Protein AF-A0A0M0BN33-F1 (afdb_monomer)

Secondary structure (DSSP, 8-state):
-PPP-HHHHHHH---SSTTSSEEEEEEES-HHHHHHHHHHTTPPTT-EEEEEEESS-B-GGG-B--B-TTSEEEEEEE--SS-GGGHHHHHHHHHHHHHHHHHHHH---EEEETTTEEEETTEEEEEEEEEEEEETTEEEEEEEEEEE--S--GGGS-TTTTTTB--HHHHHSS---HHHHHHHHHHHHHHHHHHHHTTTHHHHHHHHHHH-TTTTSEEEEE-SS-EEEEEEEEE-TT-PEEEE-TTS-EEEE-S-EEEEPPTTGGG------------

Mean predicted aligned error: 6.08 Å

Structure (mmCIF, N/CA/C/O backbone):
data_AF-A0A0M0BN33-F1
#
_entry.id   AF-A0A0M0BN33-F1
#
loop_
_atom_site.group_PDB
_atom_site.id
_atom_site.type_symbol
_atom_site.label_atom_id
_atom_site.label_alt_id
_atom_site.label_comp_id
_atom_site.label_asym_id
_atom_site.label_entity_id
_atom_site.label_seq_id
_atom_site.pdbx_PDB_ins_code
_atom_site.Cartn_x
_atom_site.Cartn_y
_atom_site.Cartn_z
_atom_site.occupancy
_atom_site.B_iso_or_equiv
_atom_site.auth_seq_id
_atom_site.auth_comp_id
_atom_site.auth_asym_id
_atom_site.auth_atom_id
_atom_site.pdbx_PDB_model_num
ATOM 1 N N . MET A 1 1 ? -2.445 9.984 21.388 1.00 69.12 1 MET A N 1
ATOM 2 C CA . MET A 1 1 ? -2.727 8.967 20.366 1.00 69.12 1 MET A CA 1
ATOM 3 C C . MET A 1 1 ? -4.148 8.468 20.483 1.00 69.12 1 MET A C 1
ATOM 5 O O . MET A 1 1 ? -4.474 7.775 21.438 1.00 69.12 1 MET A O 1
ATOM 9 N N . LYS A 1 2 ? -4.990 8.827 19.518 1.00 78.38 2 LYS A N 1
ATOM 10 C CA . LYS A 1 2 ? -6.348 8.295 19.409 1.00 78.38 2 LYS A CA 1
ATOM 11 C C . LYS A 1 2 ? -6.336 6.819 18.983 1.00 78.38 2 LYS A C 1
ATOM 13 O O . LYS A 1 2 ? -5.655 6.449 18.018 1.00 78.38 2 LYS A O 1
ATOM 18 N N . GLU A 1 3 ? -7.080 5.982 19.699 1.00 89.19 3 GLU A N 1
ATOM 19 C CA . GLU A 1 3 ? -7.270 4.564 19.365 1.00 89.19 3 GLU A CA 1
ATOM 20 C C . GLU A 1 3 ? -8.167 4.387 18.133 1.00 89.19 3 GLU A C 1
ATOM 22 O O . GLU A 1 3 ? -8.967 5.265 17.775 1.00 89.19 3 GLU A O 1
ATOM 27 N N . LEU A 1 4 ? -8.004 3.257 17.448 1.00 95.88 4 LEU A N 1
ATOM 28 C CA . LEU A 1 4 ? -8.921 2.835 16.399 1.00 95.88 4 LEU A CA 1
ATOM 29 C C . LEU A 1 4 ? -10.282 2.492 17.014 1.00 95.88 4 LEU A C 1
ATOM 31 O O . LEU A 1 4 ? -10.367 1.815 18.034 1.00 95.88 4 LEU A O 1
ATOM 35 N N . SER A 1 5 ? -11.360 2.947 16.382 1.00 97.06 5 SER A N 1
ATOM 36 C CA . SER A 1 5 ? -12.729 2.748 16.856 1.00 97.06 5 SER A CA 1
ATOM 37 C C . SER A 1 5 ? -13.627 2.320 15.709 1.00 97.06 5 SER A C 1
ATOM 39 O O . SER A 1 5 ? -13.785 3.042 14.723 1.00 97.06 5 SER A O 1
ATOM 41 N N . LEU A 1 6 ? -14.259 1.152 15.855 1.00 96.88 6 LEU A N 1
ATOM 42 C CA . LEU A 1 6 ? -15.215 0.650 14.868 1.00 96.88 6 LEU A CA 1
ATOM 43 C C . LEU A 1 6 ? -16.384 1.615 14.655 1.00 96.88 6 LEU A C 1
ATOM 45 O O . LEU A 1 6 ? -16.819 1.774 13.519 1.00 96.88 6 LEU A O 1
ATOM 49 N N . ASP A 1 7 ? -16.865 2.273 15.709 1.00 96.94 7 ASP A N 1
ATOM 50 C CA . ASP A 1 7 ? -17.986 3.211 15.607 1.00 96.94 7 ASP A CA 1
ATOM 51 C C . ASP A 1 7 ? -17.597 4.452 14.803 1.00 96.94 7 ASP A C 1
ATOM 53 O O . ASP A 1 7 ? -18.335 4.883 13.916 1.00 96.94 7 ASP A O 1
ATOM 57 N N . GLU A 1 8 ? -16.400 4.994 15.046 1.00 96.88 8 GLU A N 1
ATOM 58 C CA . GLU A 1 8 ? -15.901 6.132 14.276 1.00 96.88 8 GLU A CA 1
ATOM 59 C C . GLU A 1 8 ? -15.629 5.779 12.816 1.00 96.88 8 GLU A C 1
ATOM 61 O O . GLU A 1 8 ? -15.971 6.558 11.924 1.00 96.88 8 GLU A O 1
ATOM 66 N N . ILE A 1 9 ? -15.021 4.615 12.570 1.00 97.56 9 ILE A N 1
ATOM 67 C CA . ILE A 1 9 ? -14.743 4.129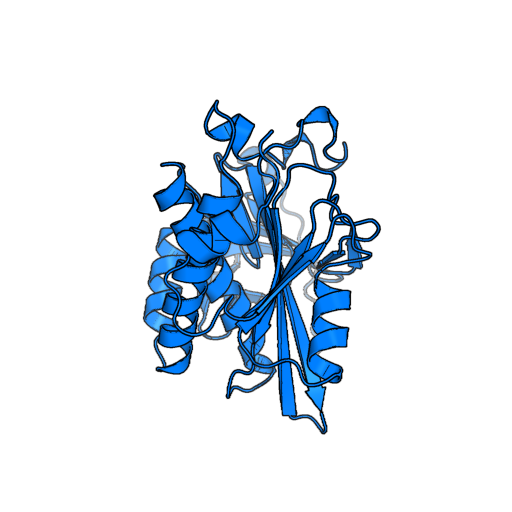 11.218 1.00 97.56 9 ILE A CA 1
ATOM 68 C C . ILE A 1 9 ? -16.065 3.950 10.467 1.00 97.56 9 ILE A C 1
ATOM 70 O O . ILE A 1 9 ? -16.238 4.526 9.398 1.00 97.56 9 ILE A O 1
ATOM 74 N N . ARG A 1 10 ? -17.044 3.247 11.050 1.00 96.00 10 ARG A N 1
ATOM 75 C CA . ARG A 1 10 ? -18.362 3.024 10.429 1.00 96.00 10 ARG A CA 1
ATOM 76 C C . ARG A 1 10 ? -19.122 4.322 10.168 1.00 96.00 10 ARG A C 1
ATOM 78 O O . ARG A 1 10 ? -19.771 4.447 9.136 1.00 96.00 10 ARG A O 1
ATOM 85 N N . ALA A 1 11 ? -19.029 5.307 11.061 1.00 96.81 11 ALA A N 1
ATOM 86 C CA . ALA A 1 11 ? -19.689 6.597 10.870 1.00 96.81 11 ALA A CA 1
ATOM 87 C C . ALA A 1 11 ? -19.106 7.404 9.692 1.00 96.81 11 ALA A C 1
ATOM 89 O O . ALA A 1 11 ? -19.818 8.204 9.070 1.00 96.81 11 ALA A O 1
ATOM 90 N N . ARG A 1 12 ? -17.820 7.212 9.371 1.00 96.62 12 ARG A N 1
ATOM 91 C CA . ARG A 1 12 ? -17.083 7.994 8.363 1.00 96.62 12 ARG A CA 1
ATOM 92 C C . ARG A 1 12 ? -16.919 7.284 7.026 1.00 96.62 12 ARG A C 1
ATOM 94 O O . ARG A 1 12 ? -16.880 7.976 6.019 1.00 96.62 12 ARG A O 1
ATOM 101 N N . LEU A 1 13 ? -16.843 5.957 7.018 1.00 97.44 13 LEU A N 1
ATOM 102 C CA . LEU A 1 13 ? -16.590 5.154 5.826 1.00 97.44 13 LEU A CA 1
ATOM 103 C C . LEU A 1 13 ? -17.717 5.320 4.792 1.00 97.44 13 LEU A C 1
ATOM 105 O O . LEU A 1 13 ? -18.900 5.337 5.146 1.00 97.44 13 LEU A O 1
ATOM 109 N N . ARG A 1 14 ? -17.348 5.494 3.518 1.00 96.94 14 ARG A N 1
ATOM 110 C CA . ARG A 1 14 ? -18.285 5.714 2.395 1.00 96.94 14 ARG A CA 1
ATOM 111 C C . ARG A 1 14 ? -18.139 4.706 1.256 1.00 96.94 14 ARG A C 1
ATOM 113 O O . ARG A 1 14 ? -18.638 4.952 0.163 1.00 96.94 14 ARG A O 1
ATOM 120 N N . THR A 1 15 ? -17.455 3.601 1.504 1.00 97.88 15 THR A N 1
ATOM 121 C CA . THR A 1 15 ? -17.325 2.501 0.550 1.00 97.88 15 THR A CA 1
ATOM 122 C C . THR A 1 15 ? -18.646 1.750 0.374 1.00 97.88 15 THR A C 1
ATOM 124 O O . THR A 1 15 ? -19.514 1.768 1.247 1.00 97.88 15 THR A O 1
ATOM 127 N N . ALA A 1 16 ? -18.794 1.094 -0.772 1.00 95.69 16 ALA A N 1
ATOM 128 C CA . ALA A 1 16 ? -19.914 0.229 -1.117 1.00 95.69 16 ALA A CA 1
ATOM 129 C C . ALA A 1 16 ? -19.666 -1.251 -0.770 1.00 95.69 16 ALA A C 1
ATOM 131 O O . ALA A 1 16 ? -20.620 -2.025 -0.703 1.00 95.69 16 ALA A O 1
ATOM 132 N N . ARG A 1 17 ? -18.399 -1.668 -0.613 1.00 95.62 17 ARG A N 1
ATOM 133 C CA . ARG A 1 17 ? -17.983 -3.056 -0.334 1.00 95.62 17 ARG A CA 1
ATOM 134 C C . ARG A 1 17 ? -16.833 -3.150 0.673 1.00 95.62 17 ARG A C 1
ATOM 136 O O . ARG A 1 17 ? -16.936 -3.887 1.654 1.00 95.62 17 ARG A O 1
ATOM 143 N N . LEU A 1 18 ? -15.737 -2.415 0.473 1.00 98.12 18 LEU A N 1
ATOM 144 C CA . LEU A 1 18 ? -14.539 -2.552 1.311 1.00 98.12 18 LEU A CA 1
ATOM 145 C C . LEU A 1 18 ? -14.778 -2.002 2.722 1.00 98.12 18 LEU A C 1
ATOM 147 O O . LEU A 1 18 ? -14.998 -0.811 2.895 1.00 98.12 18 LEU A O 1
ATOM 151 N N . GLY A 1 19 ? -14.677 -2.836 3.753 1.00 96.94 19 GLY A N 1
ATOM 152 C CA . GLY A 1 19 ? -14.853 -2.425 5.148 1.00 96.94 19 GLY A CA 1
ATOM 153 C C . GLY A 1 19 ? -16.294 -2.475 5.660 1.00 96.94 19 GLY A C 1
ATOM 154 O O . GLY A 1 19 ? -16.563 -1.952 6.738 1.00 96.94 19 GLY A O 1
ATOM 155 N N . HIS A 1 20 ? -17.216 -3.143 4.955 1.00 94.56 20 HIS A N 1
ATOM 156 C CA . HIS A 1 20 ? -18.532 -3.478 5.523 1.00 94.56 20 HIS A CA 1
ATOM 157 C C . HIS A 1 20 ? -18.410 -4.415 6.733 1.00 94.56 20 HIS A C 1
ATOM 159 O O . HIS A 1 20 ? -19.099 -4.246 7.742 1.00 94.56 20 HIS A O 1
ATOM 165 N N . VAL A 1 21 ? -17.479 -5.368 6.656 1.00 97.88 21 VAL A N 1
ATOM 166 C CA . VAL A 1 21 ? -17.060 -6.202 7.783 1.00 97.88 21 VAL A CA 1
ATOM 167 C C . VAL A 1 21 ? -15.639 -5.808 8.167 1.00 97.88 21 VAL A C 1
ATOM 169 O O . VAL A 1 21 ? -14.720 -5.908 7.355 1.00 97.88 21 VAL A O 1
ATOM 172 N N . ILE A 1 22 ? -15.465 -5.351 9.410 1.00 98.56 22 ILE A N 1
ATOM 173 C CA . ILE A 1 22 ? -14.164 -4.971 9.968 1.00 98.56 22 ILE A CA 1
ATOM 174 C C . ILE A 1 22 ? -13.922 -5.757 11.250 1.00 98.56 22 ILE A C 1
ATOM 176 O O . ILE A 1 22 ? -14.675 -5.635 12.218 1.00 98.56 22 ILE A O 1
ATOM 180 N N . HIS A 1 23 ? -12.832 -6.515 11.264 1.00 98.50 23 HIS A N 1
ATOM 181 C CA . HIS A 1 23 ? -12.284 -7.144 12.456 1.00 98.50 23 HIS A CA 1
ATOM 182 C C . HIS A 1 23 ? -11.204 -6.230 13.031 1.00 98.50 23 HIS A C 1
ATOM 184 O O . HIS A 1 23 ? -10.077 -6.216 12.538 1.00 98.50 23 HIS A O 1
ATOM 190 N N . LEU A 1 24 ? -11.557 -5.452 14.055 1.00 98.44 24 LEU A N 1
ATOM 191 C CA . LEU A 1 24 ? -10.596 -4.659 14.817 1.00 98.44 24 LEU A CA 1
ATOM 192 C C . LEU A 1 24 ? -10.032 -5.500 15.965 1.00 98.44 24 LEU A C 1
ATOM 194 O O . LEU A 1 24 ? -10.787 -6.041 16.771 1.00 98.44 24 LEU A O 1
ATOM 198 N N . MET A 1 25 ? -8.708 -5.600 16.034 1.00 98.19 25 MET A N 1
ATOM 199 C CA . MET A 1 25 ? -7.989 -6.389 17.030 1.00 98.19 25 MET A CA 1
ATOM 200 C C . MET A 1 25 ? -7.035 -5.504 17.829 1.00 98.19 25 MET A C 1
ATOM 202 O O . MET A 1 25 ? -6.336 -4.661 17.269 1.00 98.19 25 MET A O 1
ATOM 206 N N . GLU A 1 26 ? -6.930 -5.741 19.133 1.00 97.56 26 GLU A N 1
ATOM 207 C CA . GLU A 1 26 ? -5.876 -5.110 19.935 1.00 97.56 26 GLU A CA 1
ATOM 208 C C . GLU A 1 26 ? -4.488 -5.616 19.502 1.00 97.56 26 GLU A C 1
ATOM 210 O O . GLU A 1 26 ? -3.516 -4.869 19.421 1.00 97.56 26 GLU A O 1
ATOM 215 N N . GLU A 1 27 ? -4.387 -6.899 19.161 1.00 97.69 27 GLU A N 1
ATOM 216 C CA . GLU A 1 27 ? -3.146 -7.499 18.701 1.00 97.69 27 GLU A CA 1
ATOM 217 C C . GLU A 1 27 ? -3.408 -8.673 17.758 1.00 97.69 27 GLU A C 1
ATOM 219 O O . GLU A 1 27 ? -4.278 -9.509 18.004 1.00 97.69 27 GLU A O 1
ATOM 224 N N . ALA A 1 28 ? -2.611 -8.758 16.693 1.00 97.56 28 ALA A N 1
ATOM 225 C CA . ALA A 1 28 ? -2.604 -9.880 15.762 1.00 97.56 28 ALA A CA 1
ATOM 226 C C . ALA A 1 28 ? -1.203 -10.505 15.656 1.00 97.56 28 ALA A C 1
ATOM 228 O O . ALA A 1 28 ? -0.182 -9.856 15.898 1.00 97.56 28 ALA A O 1
ATOM 229 N N . SER A 1 29 ? -1.119 -11.771 15.236 1.00 95.25 29 SER A N 1
ATOM 230 C CA . SER A 1 29 ? 0.154 -12.326 14.755 1.00 95.25 29 SER A CA 1
ATOM 231 C C . SER A 1 29 ? 0.595 -11.565 13.500 1.00 95.25 29 SER A C 1
ATOM 233 O O . SER A 1 29 ? 1.646 -10.929 13.500 1.00 95.25 29 SER A O 1
ATOM 235 N N . SER A 1 30 ? -0.260 -11.551 12.480 1.00 97.94 30 SER A N 1
ATOM 236 C CA . SER A 1 30 ? -0.230 -10.647 11.335 1.00 97.94 30 SER A CA 1
ATOM 237 C C . SER A 1 30 ? -1.653 -10.454 10.813 1.00 97.94 30 SER A C 1
ATOM 239 O O . SER A 1 30 ? -2.414 -11.419 10.755 1.00 97.94 30 SER A O 1
ATOM 241 N N . THR A 1 31 ? -2.015 -9.240 10.398 1.00 98.62 31 THR A N 1
ATOM 242 C CA . THR A 1 31 ? -3.325 -8.966 9.789 1.00 98.62 31 THR A CA 1
ATOM 243 C C . THR A 1 31 ? -3.528 -9.772 8.505 1.00 98.62 31 THR A C 1
ATOM 245 O O . THR A 1 31 ? -4.639 -10.240 8.266 1.00 98.62 31 THR A O 1
ATOM 248 N N . ASN A 1 32 ? -2.462 -10.042 7.737 1.00 98.50 32 ASN A N 1
ATOM 249 C CA . ASN A 1 32 ? -2.538 -10.891 6.545 1.00 98.50 32 ASN A CA 1
ATOM 250 C C . ASN A 1 32 ? -2.875 -12.345 6.889 1.00 98.50 32 ASN A C 1
ATOM 252 O O . ASN A 1 32 ? -3.715 -12.945 6.228 1.00 98.50 32 ASN A O 1
ATOM 256 N N . GLU A 1 33 ? -2.255 -12.919 7.924 1.00 98.00 33 GLU A N 1
ATOM 257 C CA . GLU A 1 33 ? -2.551 -14.298 8.345 1.00 98.00 33 GLU A CA 1
ATOM 258 C C . GLU A 1 33 ? -3.986 -14.437 8.856 1.00 98.00 33 GLU A C 1
ATOM 260 O O . GLU A 1 33 ? -4.685 -15.386 8.502 1.00 98.00 33 GLU A O 1
ATOM 265 N N . VAL A 1 34 ? -4.455 -13.458 9.634 1.00 98.56 34 VAL A N 1
ATOM 266 C CA . VAL A 1 34 ? -5.845 -13.427 10.103 1.00 98.56 34 VAL A CA 1
ATOM 267 C C . VAL A 1 34 ? -6.806 -13.302 8.917 1.00 98.56 34 VAL A C 1
ATOM 269 O O . VAL A 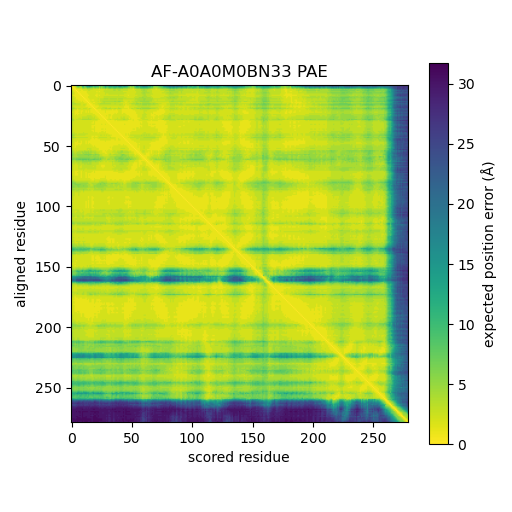1 34 ? -7.754 -14.078 8.823 1.00 98.56 34 VAL A O 1
ATOM 272 N N . ALA A 1 35 ? -6.538 -12.394 7.974 1.00 98.69 35 ALA A N 1
ATOM 273 C CA . ALA A 1 35 ? -7.352 -12.225 6.772 1.00 98.69 35 ALA A CA 1
ATOM 274 C C . ALA A 1 35 ? -7.369 -13.493 5.901 1.00 98.69 35 ALA A C 1
ATOM 276 O O . ALA A 1 35 ? -8.434 -13.912 5.456 1.00 98.69 35 ALA A O 1
ATOM 277 N N . LYS A 1 36 ? -6.226 -14.171 5.720 1.00 98.44 36 LYS A N 1
ATOM 278 C CA . LYS A 1 36 ? -6.168 -15.472 5.033 1.00 98.44 36 LYS A CA 1
ATOM 279 C C . LYS A 1 36 ? -7.036 -16.509 5.744 1.00 98.44 36 LYS A C 1
ATOM 281 O O . LYS A 1 36 ? -7.786 -17.216 5.075 1.00 98.44 36 LYS A O 1
ATOM 286 N N . GLY A 1 37 ? -6.966 -16.601 7.072 1.00 98.38 37 GLY A N 1
ATOM 287 C CA . GLY A 1 37 ? -7.805 -17.512 7.856 1.00 98.38 37 GLY A CA 1
ATOM 288 C C . GLY A 1 37 ? -9.301 -17.242 7.672 1.00 98.38 37 GLY A C 1
ATOM 289 O O . GLY A 1 37 ? -10.063 -18.164 7.386 1.00 98.38 37 GLY A O 1
ATOM 290 N N . LEU A 1 38 ? -9.710 -15.973 7.752 1.00 98.56 38 LEU A N 1
ATOM 291 C CA . LEU A 1 38 ? -11.095 -15.548 7.530 1.00 98.56 38 LEU A CA 1
ATOM 292 C C . LEU A 1 38 ? -11.568 -15.847 6.101 1.00 98.56 38 LEU A C 1
ATOM 294 O O . LEU A 1 38 ? -12.662 -16.375 5.920 1.00 98.56 38 LEU A O 1
ATOM 298 N N . ALA A 1 39 ? -10.737 -15.587 5.088 1.00 98.31 39 ALA A N 1
ATOM 299 C CA . ALA A 1 39 ? -11.059 -15.882 3.693 1.00 98.31 39 ALA A CA 1
ATOM 300 C C . ALA A 1 39 ? -11.283 -17.386 3.447 1.00 98.31 39 ALA A C 1
ATOM 302 O O . ALA A 1 39 ? -12.222 -17.752 2.738 1.00 98.31 39 ALA A O 1
ATOM 303 N N . HIS A 1 40 ? -10.468 -18.257 4.060 1.00 97.81 40 HIS A N 1
ATOM 304 C CA . HIS A 1 40 ? -10.670 -19.714 4.020 1.00 97.81 40 HIS A CA 1
ATOM 305 C C . HIS A 1 40 ? -11.935 -20.151 4.766 1.00 97.81 40 HIS A C 1
ATOM 307 O O . HIS A 1 40 ? -12.579 -21.114 4.358 1.00 97.81 40 HIS A O 1
ATOM 313 N N . ALA A 1 41 ? -12.306 -19.437 5.832 1.00 97.94 41 ALA A N 1
ATOM 314 C CA . ALA A 1 41 ? -13.544 -19.658 6.576 1.00 97.94 41 ALA A CA 1
ATOM 315 C C . ALA A 1 41 ? -14.795 -19.081 5.881 1.00 97.94 41 ALA A C 1
ATOM 317 O O . ALA A 1 41 ? -15.892 -19.187 6.425 1.00 97.94 41 ALA A O 1
ATOM 318 N N . GLY A 1 42 ? -14.650 -18.497 4.686 1.00 97.56 42 GLY A N 1
ATOM 319 C CA . GLY A 1 42 ? -15.766 -18.007 3.877 1.00 97.56 42 GLY A CA 1
ATOM 320 C C . GLY A 1 42 ? -16.072 -16.519 4.025 1.00 97.56 42 GLY A C 1
ATOM 321 O O . GLY A 1 42 ? -17.140 -16.094 3.599 1.00 97.56 42 GLY A O 1
ATOM 322 N N . ALA A 1 43 ? -15.164 -15.716 4.590 1.00 98.00 43 ALA A N 1
ATOM 323 C CA . ALA A 1 43 ? -15.331 -14.265 4.594 1.00 98.00 43 ALA A CA 1
ATOM 324 C C . ALA A 1 43 ? -15.456 -13.714 3.162 1.00 98.00 43 ALA A C 1
ATOM 326 O O . ALA A 1 43 ? -14.743 -14.132 2.234 1.00 98.00 43 ALA A O 1
ATOM 327 N N . GLU A 1 44 ? -16.383 -12.773 3.005 1.00 97.06 44 GLU A N 1
ATOM 328 C CA . GLU A 1 44 ? -16.693 -12.126 1.735 1.00 97.06 44 GLU A CA 1
ATOM 329 C C . GLU A 1 44 ? -15.581 -11.161 1.298 1.00 97.06 44 GLU A C 1
ATOM 331 O O . GLU A 1 44 ? -14.721 -10.749 2.087 1.00 97.06 44 GLU A O 1
ATOM 336 N N . GLU A 1 45 ? -15.591 -10.813 0.010 1.00 98.00 45 GLU A N 1
ATOM 337 C CA . GLU A 1 45 ? -14.757 -9.731 -0.510 1.00 98.00 45 GLU A CA 1
ATOM 338 C C . GLU A 1 45 ? -15.016 -8.431 0.260 1.00 98.00 45 GLU A C 1
ATOM 340 O O . GLU A 1 45 ? -16.139 -8.117 0.646 1.00 98.00 45 GLU A O 1
ATOM 345 N N . GLY A 1 46 ? -13.952 -7.666 0.486 1.00 98.44 46 GLY A N 1
ATOM 346 C CA . GLY A 1 46 ? -14.020 -6.403 1.199 1.00 98.44 46 GLY A CA 1
ATOM 347 C C . GLY A 1 46 ? -13.994 -6.540 2.714 1.00 98.44 46 GLY A C 1
ATOM 348 O O . GLY A 1 46 ? -13.945 -5.519 3.395 1.00 98.44 46 GLY A O 1
ATOM 349 N N . CYS A 1 47 ? -13.946 -7.755 3.265 1.00 98.75 47 CYS A N 1
ATOM 350 C CA . CYS A 1 47 ? -13.655 -7.947 4.681 1.00 98.75 47 CYS A CA 1
ATOM 351 C C . CYS A 1 47 ? -12.258 -7.392 5.023 1.00 98.75 47 CYS A C 1
ATOM 353 O O . CYS A 1 47 ? -11.258 -7.722 4.373 1.00 98.75 47 CYS A O 1
ATOM 355 N N . VAL A 1 48 ? -12.196 -6.554 6.062 1.00 98.88 48 VAL A N 1
ATOM 356 C CA . VAL A 1 48 ? -10.976 -5.880 6.522 1.00 98.88 48 VAL A CA 1
ATOM 357 C C . VAL A 1 48 ? -10.583 -6.393 7.901 1.00 98.88 48 VAL A C 1
ATOM 359 O O . VAL A 1 48 ? -11.403 -6.463 8.814 1.00 98.88 48 VAL A O 1
ATOM 362 N N . VAL A 1 49 ? -9.304 -6.701 8.077 1.00 98.88 49 VAL A N 1
ATOM 363 C CA . VAL A 1 49 ? -8.698 -6.929 9.392 1.00 98.88 49 VAL A CA 1
ATOM 364 C C . VAL A 1 49 ? -7.825 -5.734 9.719 1.00 98.88 49 VAL A C 1
ATOM 366 O O . VAL A 1 49 ? -6.988 -5.364 8.905 1.00 98.88 49 VAL A O 1
ATOM 369 N N . VAL A 1 50 ? -7.987 -5.153 10.903 1.00 98.75 50 VAL A N 1
ATOM 370 C CA . VAL A 1 50 ? -7.163 -4.046 11.402 1.00 98.75 50 VAL A CA 1
ATOM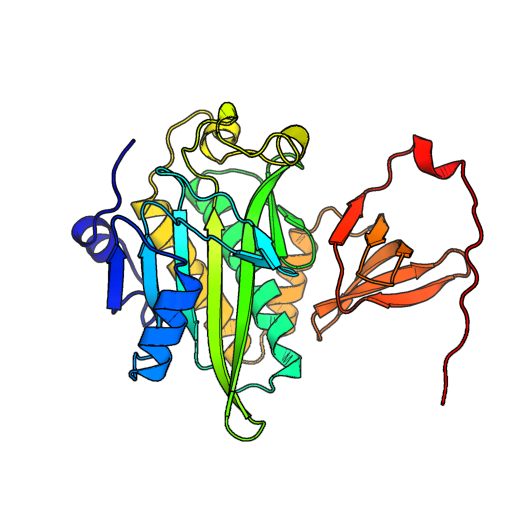 371 C C . VAL A 1 50 ? -6.646 -4.418 12.784 1.00 98.75 50 VAL A C 1
ATOM 373 O O . VAL A 1 50 ? -7.394 -4.970 13.589 1.00 98.75 50 VAL A O 1
ATOM 376 N N . ALA A 1 51 ? -5.385 -4.114 13.081 1.00 98.31 51 ALA A N 1
ATOM 377 C CA . ALA A 1 51 ? -4.817 -4.345 14.405 1.00 98.31 51 ALA A CA 1
ATOM 378 C C . ALA A 1 51 ? -4.122 -3.097 14.957 1.00 98.31 51 ALA A C 1
ATOM 380 O O . ALA A 1 51 ? -3.493 -2.357 14.202 1.00 98.31 51 ALA A O 1
ATOM 381 N N . GLU A 1 52 ? -4.174 -2.897 16.276 1.00 97.75 52 GLU A N 1
ATOM 382 C CA . GLU A 1 52 ? -3.369 -1.866 16.948 1.00 97.75 52 GLU A CA 1
ATOM 383 C C . GLU A 1 52 ? -1.869 -2.211 16.901 1.00 97.75 52 GLU A C 1
ATOM 385 O O . GLU A 1 52 ? -1.036 -1.330 16.706 1.00 97.75 52 GLU A O 1
ATOM 390 N N . ARG A 1 53 ? -1.509 -3.499 16.994 1.00 97.12 53 ARG A N 1
ATOM 391 C CA . ARG A 1 53 ? -0.126 -4.006 16.867 1.00 97.12 53 ARG A CA 1
ATOM 392 C C . ARG A 1 53 ? -0.064 -5.388 16.210 1.00 97.12 53 ARG A C 1
ATOM 394 O O . ARG A 1 53 ? -1.023 -6.159 16.273 1.00 97.12 53 ARG A O 1
ATOM 401 N N . GLN A 1 54 ? 1.088 -5.726 15.619 1.00 97.81 54 GLN A N 1
ATOM 402 C CA . GLN A 1 54 ? 1.383 -7.079 15.120 1.00 97.81 54 GLN A CA 1
ATOM 403 C C . GLN A 1 54 ? 2.645 -7.662 15.767 1.00 97.81 54 GLN A C 1
ATOM 405 O O . GLN A 1 54 ? 3.704 -7.032 15.760 1.00 97.81 54 GLN A O 1
ATOM 410 N N . ARG A 1 55 ? 2.578 -8.913 16.238 1.00 96.06 55 ARG A N 1
ATOM 411 C CA . ARG A 1 55 ? 3.747 -9.623 16.801 1.00 96.06 55 ARG A CA 1
ATOM 412 C C . ARG A 1 55 ? 4.727 -10.091 15.717 1.00 96.06 55 ARG A C 1
ATOM 414 O O . ARG A 1 55 ? 5.946 -10.074 15.909 1.00 96.06 55 ARG A O 1
ATOM 421 N N . GLN A 1 56 ? 4.189 -10.507 14.572 1.00 95.06 56 GLN A N 1
ATOM 422 C CA . GLN A 1 56 ? 4.894 -11.137 13.454 1.00 95.06 56 GLN A CA 1
ATOM 423 C C . GLN A 1 56 ? 4.530 -10.467 12.119 1.00 95.06 56 GLN A C 1
ATOM 425 O O . GLN A 1 56 ? 4.284 -11.151 11.127 1.00 95.06 56 GLN A O 1
ATOM 430 N N . GLY A 1 57 ? 4.486 -9.129 12.091 1.00 92.81 57 GLY A N 1
ATOM 431 C CA . GLY A 1 57 ? 4.275 -8.377 10.852 1.00 92.81 57 GLY A CA 1
ATOM 432 C C . GLY A 1 57 ? 5.272 -8.799 9.766 1.00 92.81 57 GLY A C 1
ATOM 433 O O . GLY A 1 57 ? 6.463 -8.990 10.040 1.00 92.81 57 GLY A O 1
ATOM 434 N N . ARG A 1 58 ? 4.781 -8.961 8.535 1.00 92.75 58 ARG A N 1
ATOM 435 C CA . ARG A 1 58 ? 5.552 -9.460 7.388 1.00 92.75 58 ARG A CA 1
ATOM 436 C C . ARG A 1 58 ? 5.633 -8.409 6.290 1.00 92.75 58 ARG A C 1
ATOM 438 O O . ARG A 1 58 ? 4.686 -7.670 6.052 1.00 92.75 58 ARG A O 1
ATOM 445 N N . GLY A 1 59 ? 6.771 -8.377 5.614 1.00 91.19 59 GLY A N 1
ATOM 446 C CA . GLY A 1 59 ? 6.984 -7.699 4.346 1.00 91.19 59 GLY A CA 1
ATOM 447 C C . GLY A 1 59 ? 7.354 -8.701 3.251 1.00 91.19 59 GLY A C 1
ATOM 448 O O . GLY A 1 59 ? 7.384 -9.915 3.462 1.00 91.19 59 GLY A O 1
ATOM 449 N N . ARG A 1 60 ? 7.667 -8.181 2.059 1.00 89.50 60 ARG A N 1
ATOM 450 C CA . ARG A 1 60 ? 8.122 -8.995 0.920 1.00 89.50 60 ARG A CA 1
ATOM 451 C C . ARG A 1 60 ? 9.379 -9.797 1.258 1.00 89.50 60 ARG A C 1
ATOM 453 O O . ARG A 1 60 ? 10.203 -9.353 2.062 1.00 89.50 60 ARG A O 1
ATOM 460 N N . LEU A 1 61 ? 9.543 -10.931 0.573 1.00 84.12 61 LEU A N 1
ATOM 461 C CA . LEU A 1 61 ? 10.721 -11.806 0.666 1.00 84.12 61 LEU A CA 1
ATOM 462 C C . LEU A 1 61 ? 11.018 -12.270 2.105 1.00 84.12 61 LEU A C 1
ATOM 464 O O . LEU A 1 61 ? 12.170 -12.410 2.499 1.00 84.12 61 LEU A O 1
ATOM 468 N N . GLY A 1 62 ? 9.973 -12.451 2.919 1.00 83.62 62 GLY A N 1
ATOM 469 C CA . GLY A 1 62 ? 10.100 -12.921 4.301 1.00 83.62 62 GLY A CA 1
ATOM 470 C C . GLY A 1 62 ? 10.666 -11.892 5.286 1.00 83.62 62 GLY A C 1
ATOM 471 O O . GLY A 1 62 ? 10.894 -12.234 6.445 1.00 83.62 62 GLY A O 1
ATOM 472 N N . ARG A 1 63 ? 10.877 -10.635 4.868 1.00 88.19 63 ARG A N 1
ATOM 473 C CA . ARG A 1 63 ? 11.342 -9.573 5.771 1.00 88.19 63 ARG A CA 1
ATOM 474 C C . ARG A 1 63 ? 10.312 -9.299 6.862 1.00 88.19 63 ARG A C 1
ATOM 476 O O . ARG A 1 63 ? 9.107 -9.384 6.634 1.00 88.19 63 ARG A O 1
ATOM 483 N N . ARG A 1 64 ? 10.781 -8.922 8.050 1.00 90.19 64 ARG A N 1
ATOM 484 C CA . ARG A 1 64 ? 9.905 -8.511 9.152 1.00 90.19 64 ARG A CA 1
ATOM 485 C C . ARG A 1 64 ? 9.413 -7.079 8.932 1.00 90.19 64 ARG A C 1
ATOM 487 O O . ARG A 1 64 ? 10.194 -6.208 8.565 1.00 90.19 64 ARG A O 1
ATOM 494 N N . TRP A 1 65 ? 8.134 -6.836 9.204 1.00 92.25 65 TRP A N 1
ATOM 495 C CA . TRP A 1 65 ? 7.544 -5.499 9.271 1.00 92.25 65 TRP A CA 1
ATOM 496 C C . TRP A 1 65 ? 7.273 -5.131 10.735 1.00 92.25 65 TRP A C 1
ATOM 498 O O . TRP A 1 65 ? 6.434 -5.745 11.399 1.00 92.25 65 TRP A O 1
ATOM 508 N N . HIS A 1 66 ? 8.014 -4.158 11.269 1.00 93.38 66 HIS A N 1
ATOM 509 C CA . HIS A 1 66 ? 7.847 -3.714 12.653 1.00 93.38 66 HIS A CA 1
ATOM 510 C C . HIS A 1 66 ? 6.512 -2.973 12.816 1.00 93.38 66 HIS A C 1
ATOM 512 O O . HIS A 1 66 ? 6.261 -2.002 12.111 1.00 93.38 66 HIS A O 1
ATOM 518 N N . SER A 1 67 ? 5.645 -3.471 13.705 1.00 95.12 67 SER A N 1
ATOM 519 C CA . SER A 1 67 ? 4.240 -3.041 13.808 1.00 95.12 67 SER A CA 1
ATOM 520 C C . SER A 1 67 ? 3.797 -2.758 15.255 1.00 95.12 67 SER A C 1
ATOM 522 O O . SER A 1 67 ? 2.948 -3.486 15.782 1.00 95.12 67 SER A O 1
ATOM 524 N N . PRO A 1 68 ? 4.388 -1.767 15.941 1.00 95.38 68 PRO A N 1
ATOM 525 C CA . PRO A 1 68 ? 4.002 -1.398 17.300 1.00 95.38 68 PRO A CA 1
ATOM 526 C C . PRO A 1 68 ? 2.640 -0.691 17.315 1.00 95.38 68 PRO A C 1
ATOM 528 O O . PRO A 1 68 ? 2.048 -0.416 16.267 1.00 95.38 68 PRO A O 1
ATOM 531 N N . ALA A 1 69 ? 2.150 -0.376 18.516 1.00 95.31 69 ALA A N 1
ATOM 532 C CA . ALA A 1 69 ? 0.974 0.472 18.665 1.00 95.31 69 ALA A CA 1
ATOM 533 C C . ALA A 1 69 ? 1.193 1.830 17.980 1.00 95.31 69 ALA A C 1
ATOM 535 O O . ALA A 1 69 ? 2.288 2.387 18.000 1.00 95.31 69 ALA A O 1
ATOM 536 N N . GLY A 1 70 ? 0.143 2.360 17.357 1.00 95.56 70 GLY A N 1
ATOM 537 C CA . GLY A 1 70 ? 0.167 3.688 16.747 1.00 95.56 70 GLY A CA 1
ATOM 538 C C . GLY A 1 70 ? 0.494 3.776 15.273 1.00 95.56 70 GLY A C 1
ATOM 539 O O . GLY A 1 70 ? 0.338 4.850 14.691 1.00 95.56 70 GLY A O 1
ATOM 540 N N . GLY A 1 71 ? 0.854 2.673 14.625 1.00 96.88 71 GLY A N 1
ATOM 541 C CA . GLY A 1 71 ? 0.703 2.594 13.176 1.00 96.88 71 GLY A CA 1
ATOM 542 C C . GLY A 1 71 ? -0.736 2.309 12.759 1.00 96.88 71 GLY A C 1
ATOM 543 O O . GLY A 1 71 ? -1.650 2.240 13.586 1.00 96.88 71 GLY A O 1
ATOM 544 N N . LEU A 1 72 ? -0.925 2.157 11.453 1.00 98.38 72 LEU A N 1
ATOM 545 C CA . LEU A 1 72 ? -2.151 1.636 10.865 1.00 98.38 72 LEU A CA 1
ATOM 546 C C . LEU A 1 72 ? -1.800 0.350 10.113 1.00 98.38 72 LEU A C 1
ATOM 548 O O . LEU A 1 72 ? -1.151 0.388 9.066 1.00 98.38 72 LEU A O 1
ATOM 552 N N . TRP A 1 73 ? -2.201 -0.782 10.689 1.00 98.50 73 TRP A N 1
ATOM 553 C CA . TRP A 1 73 ? -1.905 -2.123 10.191 1.00 98.50 73 TRP A CA 1
ATOM 554 C C . TRP A 1 73 ? -3.209 -2.774 9.774 1.00 98.50 73 TRP A C 1
ATOM 556 O O . TRP A 1 73 ? -4.046 -3.061 10.632 1.00 98.50 73 TRP A O 1
ATOM 566 N N . PHE A 1 74 ? -3.403 -2.985 8.477 1.00 98.88 74 PHE A N 1
ATOM 567 C CA . PHE A 1 74 ? -4.635 -3.588 8.001 1.00 98.88 74 PHE A CA 1
ATOM 568 C C . PHE A 1 74 ? -4.435 -4.457 6.772 1.00 98.88 74 PHE A C 1
ATOM 570 O O . PHE A 1 74 ? -3.464 -4.312 6.033 1.00 98.88 74 PHE A O 1
ATOM 577 N N . SER A 1 75 ? -5.378 -5.366 6.568 1.00 98.94 75 SER A N 1
ATOM 578 C CA . SER A 1 75 ? -5.417 -6.254 5.417 1.00 98.94 75 SER A CA 1
ATOM 579 C C . SER A 1 75 ? -6.828 -6.325 4.860 1.00 98.94 75 SER A C 1
ATOM 581 O O . SER A 1 75 ? -7.790 -6.363 5.626 1.00 98.94 75 SER A O 1
ATOM 583 N N . VAL A 1 76 ? -6.942 -6.361 3.537 1.00 98.88 76 VAL A N 1
ATOM 584 C CA . VAL A 1 76 ? -8.213 -6.436 2.810 1.00 98.88 76 VAL A CA 1
ATOM 585 C C . VAL A 1 76 ? -8.256 -7.737 2.017 1.00 98.88 76 VAL A C 1
ATOM 587 O O . VAL A 1 76 ? -7.284 -8.083 1.341 1.00 98.88 76 VAL A O 1
ATOM 590 N N . ILE A 1 77 ? -9.371 -8.460 2.106 1.00 98.81 77 ILE A N 1
ATOM 591 C CA . ILE A 1 77 ? -9.635 -9.650 1.291 1.00 98.81 77 ILE A CA 1
ATOM 592 C C . ILE A 1 77 ? -10.274 -9.201 -0.027 1.00 98.81 77 ILE A C 1
ATOM 594 O O . ILE A 1 77 ? -11.309 -8.539 -0.012 1.00 98.81 77 ILE A O 1
ATOM 598 N N . LEU A 1 78 ? -9.676 -9.578 -1.157 1.00 98.50 78 LEU A N 1
ATOM 599 C CA . LEU A 1 78 ? -10.161 -9.291 -2.511 1.00 98.50 78 LEU A CA 1
ATOM 600 C C . LEU A 1 78 ? -10.387 -10.598 -3.279 1.00 98.50 78 LEU A C 1
ATOM 602 O O . LEU A 1 78 ? -9.652 -11.569 -3.077 1.00 98.50 78 LEU A O 1
ATOM 606 N N . ARG A 1 79 ? -11.367 -10.633 -4.184 1.00 97.44 79 ARG A N 1
ATOM 607 C CA . ARG A 1 79 ? -11.686 -11.784 -5.043 1.00 97.44 79 ARG A CA 1
ATOM 608 C C . ARG A 1 79 ? -11.784 -11.347 -6.514 1.00 97.44 79 ARG A C 1
ATOM 610 O O . ARG A 1 79 ? -12.839 -11.485 -7.125 1.00 97.44 79 ARG A O 1
ATOM 617 N N . PRO A 1 80 ? -10.690 -10.819 -7.095 1.00 95.44 80 PRO A N 1
ATOM 618 C CA . PRO A 1 80 ? -10.703 -10.341 -8.471 1.00 95.44 80 PRO A CA 1
ATOM 619 C C . PRO A 1 80 ? -10.861 -11.485 -9.470 1.00 95.44 80 PRO A C 1
ATOM 621 O O . PRO A 1 80 ? -10.225 -12.531 -9.338 1.00 95.44 80 PRO A O 1
ATOM 624 N N . GLU A 1 81 ? -11.623 -11.224 -10.525 1.00 92.38 81 GLU A N 1
ATOM 625 C CA . GLU A 1 81 ? -11.674 -12.059 -11.723 1.00 92.38 81 GLU A CA 1
ATOM 626 C C . GLU A 1 81 ? -10.464 -11.737 -12.616 1.00 92.38 81 GLU A C 1
ATOM 628 O O . GLU A 1 81 ? -10.549 -10.939 -13.545 1.00 92.38 81 GLU A O 1
ATOM 633 N N . MET A 1 82 ? -9.298 -12.299 -12.283 1.00 91.69 82 MET A N 1
ATOM 634 C CA . MET A 1 82 ? -8.056 -12.104 -13.043 1.00 91.69 82 MET A CA 1
ATOM 635 C C . MET A 1 82 ? -7.107 -13.301 -12.919 1.00 91.69 82 MET A C 1
ATOM 637 O O . MET A 1 82 ? -7.218 -14.099 -11.985 1.00 91.69 82 MET A O 1
ATOM 641 N N . ASP A 1 83 ? -6.137 -13.413 -13.829 1.00 91.31 83 ASP A N 1
ATOM 642 C CA . ASP A 1 83 ? -5.092 -14.432 -13.738 1.00 91.31 83 ASP A CA 1
ATOM 643 C C . ASP A 1 83 ? -4.111 -14.105 -12.597 1.00 91.31 83 ASP A C 1
ATOM 645 O O . ASP A 1 83 ? -3.785 -12.947 -12.322 1.00 91.31 83 ASP A O 1
ATOM 649 N N . ALA A 1 84 ? -3.585 -15.134 -11.930 1.00 89.31 84 ALA A N 1
ATOM 650 C CA . ALA A 1 84 ? -2.607 -14.970 -10.857 1.00 89.31 84 ALA A CA 1
ATOM 651 C C . ALA A 1 84 ? -1.350 -14.191 -11.295 1.00 89.31 84 ALA A C 1
ATOM 653 O O . ALA A 1 84 ? -0.759 -13.476 -10.482 1.00 89.31 84 ALA A O 1
ATOM 654 N N . ARG A 1 85 ? -0.957 -14.286 -12.572 1.00 88.25 85 ARG A N 1
ATOM 655 C CA . ARG A 1 85 ? 0.155 -13.526 -13.166 1.00 88.25 85 ARG A CA 1
ATOM 656 C C . ARG A 1 85 ? -0.092 -12.017 -13.175 1.00 88.25 85 ARG A C 1
ATOM 658 O O . ARG A 1 85 ? 0.862 -11.251 -13.222 1.00 88.25 85 ARG A O 1
ATOM 665 N N . GLU A 1 86 ? -1.351 -11.593 -13.104 1.00 90.81 86 GLU A N 1
ATOM 666 C CA . GLU A 1 86 ? -1.764 -10.190 -13.106 1.00 90.81 86 GLU A CA 1
ATOM 667 C C . GLU A 1 86 ? -1.856 -9.601 -11.689 1.00 90.81 86 GLU A C 1
ATOM 669 O O . GLU A 1 86 ? -2.044 -8.395 -11.530 1.00 90.81 86 GLU A O 1
ATOM 674 N N . ALA A 1 87 ? -1.652 -10.405 -10.639 1.00 90.69 87 ALA A N 1
ATOM 675 C CA . ALA A 1 87 ? -1.645 -9.941 -9.251 1.00 90.69 87 ALA A CA 1
ATOM 676 C C . ALA A 1 87 ? -0.700 -8.751 -8.952 1.00 90.69 87 ALA A C 1
ATOM 678 O O . ALA A 1 87 ? -1.035 -7.944 -8.076 1.00 90.69 87 ALA A O 1
ATOM 679 N N . PRO A 1 88 ? 0.444 -8.551 -9.646 1.00 92.12 88 PRO A N 1
ATOM 680 C CA . PRO A 1 88 ? 1.230 -7.326 -9.501 1.00 92.12 88 PRO A CA 1
ATOM 681 C C . PRO A 1 88 ? 0.428 -6.043 -9.774 1.00 92.12 88 PRO A C 1
ATOM 683 O O . PRO A 1 88 ? 0.662 -5.042 -9.093 1.00 92.12 88 PRO A O 1
ATOM 686 N N . ARG A 1 89 ? -0.579 -6.078 -10.662 1.00 94.88 89 ARG A N 1
ATOM 687 C CA . ARG A 1 89 ? -1.469 -4.937 -10.947 1.00 94.88 89 ARG A CA 1
ATOM 688 C C . ARG A 1 89 ? -2.208 -4.467 -9.696 1.00 94.88 89 ARG A C 1
ATOM 690 O O . ARG A 1 89 ? -2.329 -3.263 -9.486 1.00 94.88 89 ARG A O 1
ATOM 697 N N . LEU A 1 90 ? -2.615 -5.381 -8.809 1.00 96.69 90 LEU A N 1
ATOM 698 C CA . LEU A 1 90 ? -3.239 -5.031 -7.523 1.00 96.69 90 LEU A CA 1
ATOM 699 C C . LEU A 1 90 ? -2.270 -4.291 -6.600 1.00 96.69 90 LEU A C 1
ATOM 701 O O . LEU A 1 90 ? -2.673 -3.373 -5.894 1.00 96.69 90 LEU A O 1
ATOM 705 N N . THR A 1 91 ? -0.986 -4.653 -6.630 1.00 96.06 91 THR A N 1
ATOM 706 C CA . THR A 1 91 ? 0.043 -3.972 -5.829 1.00 96.06 91 THR A CA 1
ATOM 707 C C . THR A 1 91 ? 0.239 -2.534 -6.305 1.00 96.06 91 THR A C 1
ATOM 709 O O . THR A 1 91 ? 0.295 -1.622 -5.484 1.00 96.06 91 THR A O 1
ATOM 712 N N . LEU A 1 92 ? 0.293 -2.316 -7.623 1.00 96.06 92 LEU A N 1
ATOM 713 C CA . LEU A 1 92 ? 0.404 -0.975 -8.206 1.00 96.06 92 LEU A CA 1
ATOM 714 C C . LEU A 1 92 ? -0.847 -0.137 -7.936 1.00 96.06 92 LEU A C 1
ATOM 716 O O . LEU A 1 92 ? -0.736 1.008 -7.505 1.00 96.06 92 LEU A O 1
ATOM 720 N N . THR A 1 93 ? -2.021 -0.743 -8.114 1.00 97.81 93 THR A N 1
ATOM 721 C CA . THR A 1 93 ? -3.331 -0.147 -7.814 1.00 97.81 93 THR A CA 1
ATOM 722 C C . THR A 1 93 ? -3.395 0.307 -6.360 1.00 97.81 93 THR A C 1
ATOM 724 O O . THR A 1 93 ? -3.728 1.455 -6.070 1.00 97.81 93 THR A O 1
ATOM 727 N N . ALA A 1 94 ? -2.992 -0.567 -5.435 1.00 98.56 94 ALA A N 1
ATOM 728 C CA . ALA A 1 94 ? -2.924 -0.246 -4.021 1.00 98.56 94 ALA A CA 1
ATOM 729 C C . ALA A 1 94 ? -1.918 0.870 -3.730 1.00 98.56 94 ALA A C 1
ATOM 731 O O . ALA A 1 94 ? -2.198 1.748 -2.921 1.00 98.56 94 ALA A O 1
ATOM 732 N N . ALA A 1 95 ? -0.761 0.875 -4.395 1.00 98.06 95 ALA A N 1
ATOM 733 C CA . ALA A 1 95 ? 0.241 1.910 -4.186 1.00 98.06 95 ALA A CA 1
ATOM 734 C C . ALA A 1 95 ? -0.278 3.304 -4.570 1.00 98.06 95 ALA A C 1
ATOM 736 O O . ALA A 1 95 ? -0.128 4.245 -3.788 1.00 98.06 95 ALA A O 1
ATOM 737 N N . VAL A 1 96 ? -0.955 3.421 -5.718 1.00 98.38 96 VAL A N 1
ATOM 738 C CA . VAL A 1 96 ? -1.613 4.666 -6.145 1.00 98.38 96 VAL A CA 1
ATOM 739 C C . VAL A 1 96 ? -2.701 5.071 -5.149 1.00 98.38 96 VAL A C 1
ATOM 741 O O . VAL A 1 96 ? -2.676 6.188 -4.632 1.00 98.38 96 VAL A O 1
ATOM 744 N N . ALA A 1 97 ? -3.600 4.147 -4.798 1.00 98.69 97 ALA A N 1
ATOM 745 C CA . ALA A 1 97 ? -4.700 4.415 -3.876 1.00 98.69 97 ALA A CA 1
ATOM 746 C C . ALA A 1 97 ? -4.219 4.903 -2.499 1.00 98.69 97 ALA A C 1
ATOM 748 O O . ALA A 1 97 ? -4.736 5.884 -1.961 1.00 98.69 97 ALA A O 1
ATOM 749 N N . ILE A 1 98 ? -3.202 4.255 -1.923 1.00 98.81 98 ILE A N 1
ATOM 750 C CA . ILE A 1 98 ? -2.664 4.633 -0.612 1.00 98.81 98 ILE A CA 1
ATOM 751 C C . ILE A 1 98 ? -1.899 5.959 -0.682 1.00 98.81 98 ILE A C 1
ATOM 753 O O . ILE A 1 98 ? -2.045 6.784 0.223 1.00 98.81 98 ILE A O 1
ATOM 757 N N . ALA A 1 99 ? -1.137 6.215 -1.750 1.00 98.69 99 ALA A N 1
ATOM 758 C CA . ALA A 1 99 ? -0.508 7.519 -1.953 1.00 98.69 99 ALA A CA 1
ATOM 759 C C . ALA A 1 99 ? -1.561 8.637 -2.042 1.00 98.69 99 ALA A C 1
ATOM 761 O O . ALA A 1 99 ? -1.448 9.638 -1.332 1.00 98.69 99 ALA A O 1
ATOM 762 N N . ASN A 1 100 ? -2.619 8.444 -2.834 1.00 98.62 100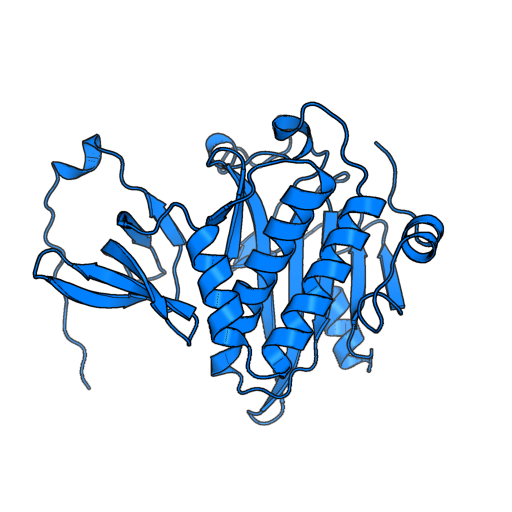 ASN A N 1
ATOM 763 C CA . ASN A 1 100 ? -3.726 9.394 -2.962 1.00 98.62 100 ASN A CA 1
ATOM 764 C C . ASN A 1 100 ? -4.462 9.603 -1.627 1.00 98.62 100 ASN A C 1
ATOM 766 O O . ASN A 1 100 ? -4.767 10.743 -1.268 1.00 98.62 100 ASN A O 1
ATOM 770 N N . ALA A 1 101 ? -4.667 8.544 -0.836 1.00 98.62 101 ALA A N 1
ATOM 771 C CA . ALA A 1 101 ? -5.260 8.645 0.497 1.00 98.62 101 ALA A CA 1
ATOM 772 C C . ALA A 1 101 ? -4.405 9.497 1.450 1.00 98.62 101 ALA A C 1
ATOM 774 O O . ALA A 1 101 ? -4.938 10.370 2.133 1.00 98.62 101 ALA A O 1
ATOM 775 N N . ILE A 1 102 ? -3.083 9.296 1.464 1.00 98.56 102 ILE A N 1
ATOM 776 C CA . ILE A 1 102 ? -2.155 10.085 2.289 1.00 98.56 102 ILE A CA 1
ATOM 777 C C . ILE A 1 102 ? -2.129 11.550 1.829 1.00 98.56 102 ILE A C 1
ATOM 779 O O . ILE A 1 102 ? -2.209 12.453 2.664 1.00 98.56 102 ILE A O 1
ATOM 783 N N . ARG A 1 103 ? -2.066 11.797 0.512 1.00 98.12 103 ARG A N 1
ATOM 784 C CA . ARG A 1 103 ? -2.099 13.151 -0.070 1.00 98.12 103 ARG A CA 1
ATOM 785 C C . ARG A 1 103 ? -3.380 13.887 0.316 1.00 98.12 103 ARG A C 1
ATOM 787 O O . ARG A 1 103 ? -3.312 15.021 0.780 1.00 98.12 103 ARG A O 1
ATOM 794 N N . GLY A 1 104 ? -4.534 13.240 0.162 1.00 96.88 104 GLY A N 1
ATOM 795 C CA . GLY A 1 104 ? -5.837 13.839 0.450 1.00 96.88 104 GLY A CA 1
ATOM 796 C C . GLY A 1 104 ? -6.115 14.031 1.941 1.00 96.88 104 GLY A C 1
ATOM 797 O O . GLY A 1 104 ? -6.727 15.026 2.319 1.00 96.88 104 GLY A O 1
ATOM 798 N N . ALA A 1 105 ? -5.666 13.106 2.795 1.00 96.06 105 ALA A N 1
ATOM 799 C CA . ALA A 1 105 ? -5.905 13.183 4.235 1.00 96.06 105 ALA A CA 1
ATOM 800 C C . ALA A 1 105 ? -4.965 14.162 4.952 1.00 96.06 105 ALA A C 1
ATOM 802 O O . ALA A 1 105 ? -5.384 14.784 5.922 1.00 96.06 105 ALA A O 1
ATOM 803 N N . LEU A 1 106 ? -3.707 14.272 4.506 1.00 96.56 106 LEU A N 1
ATOM 804 C CA . LEU A 1 106 ? -2.646 14.966 5.250 1.00 96.56 106 LEU A CA 1
ATOM 805 C C . LEU A 1 106 ? -1.955 16.090 4.465 1.00 96.56 106 LEU A C 1
ATOM 807 O O . LEU A 1 106 ? -1.058 16.737 4.995 1.00 96.56 106 LEU A O 1
ATOM 811 N N . GLY A 1 107 ? -2.284 16.295 3.186 1.00 96.19 107 GLY A N 1
ATOM 812 C CA . GLY A 1 107 ? -1.608 17.287 2.339 1.00 96.19 107 GLY A CA 1
ATOM 813 C C . GLY A 1 107 ? -0.130 16.978 2.056 1.00 96.19 107 GLY A C 1
ATOM 814 O O . GLY A 1 107 ? 0.600 17.827 1.543 1.00 96.19 107 GLY A O 1
ATOM 815 N N . LEU A 1 108 ? 0.339 15.771 2.389 1.00 96.88 108 LEU A N 1
ATOM 816 C CA . LEU A 1 108 ? 1.723 15.350 2.189 1.00 96.88 108 LEU A CA 1
ATOM 817 C C . LEU A 1 108 ? 1.966 14.934 0.738 1.00 96.88 108 LEU A C 1
ATOM 819 O O . LEU A 1 108 ? 1.123 14.288 0.125 1.00 96.88 108 LEU A O 1
ATOM 823 N N . GLN A 1 109 ? 3.154 15.227 0.207 1.00 96.62 109 GLN A N 1
ATOM 824 C CA . GLN A 1 109 ? 3.601 14.697 -1.086 1.00 96.62 109 GLN A CA 1
ATOM 825 C C . GLN A 1 109 ? 4.009 13.227 -0.923 1.00 96.62 109 GLN A C 1
ATOM 827 O O . GLN A 1 109 ? 5.181 12.919 -0.715 1.00 96.62 109 GLN A O 1
ATOM 832 N N . ALA A 1 110 ? 3.017 12.335 -0.939 1.00 97.94 110 ALA A N 1
ATOM 833 C CA . ALA A 1 110 ? 3.251 10.899 -0.984 1.00 97.94 110 ALA A CA 1
ATOM 834 C C . ALA A 1 110 ? 3.600 10.469 -2.413 1.00 97.94 110 ALA A C 1
ATOM 836 O O . ALA A 1 110 ? 2.922 10.861 -3.369 1.00 97.94 110 ALA A O 1
ATOM 837 N N . GLU A 1 111 ? 4.654 9.671 -2.521 1.00 97.56 111 GLU A N 1
ATOM 838 C CA . GLU A 1 111 ? 5.266 9.194 -3.759 1.00 97.56 111 GLU A CA 1
ATOM 839 C C . GLU A 1 111 ? 5.314 7.668 -3.752 1.00 97.56 111 GLU A C 1
ATOM 841 O O . GLU A 1 111 ? 5.506 7.050 -2.702 1.00 97.56 111 GLU A O 1
ATOM 846 N N . VAL A 1 112 ? 5.178 7.048 -4.919 1.00 96.69 112 VAL A N 1
ATOM 847 C CA . VAL A 1 112 ? 5.266 5.597 -5.064 1.00 96.69 112 VAL A CA 1
ATOM 848 C C . VAL A 1 112 ? 6.693 5.197 -5.416 1.00 96.69 112 VAL A C 1
ATOM 850 O O . VAL A 1 112 ? 7.292 5.681 -6.375 1.00 96.69 112 VAL A O 1
ATOM 853 N N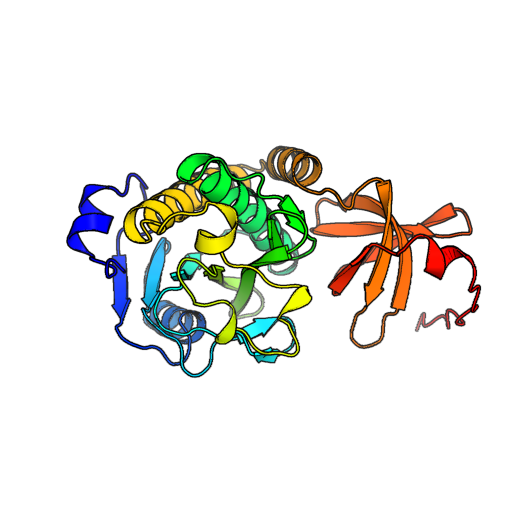 . LYS A 1 113 ? 7.235 4.252 -4.653 1.00 94.56 113 LYS A N 1
ATOM 854 C CA . LYS A 1 113 ? 8.486 3.567 -4.947 1.00 94.56 113 LYS A CA 1
ATOM 855 C C . LYS A 1 113 ? 8.174 2.135 -5.362 1.00 94.56 113 LYS A C 1
ATOM 857 O O . LYS A 1 113 ? 7.638 1.348 -4.578 1.00 94.56 113 LYS A O 1
ATOM 862 N N . TRP A 1 114 ? 8.546 1.794 -6.596 1.00 94.44 114 TRP A N 1
ATOM 863 C CA . TRP A 1 114 ? 8.388 0.435 -7.106 1.00 94.44 114 TRP A CA 1
ATOM 864 C C . TRP A 1 114 ? 9.098 -0.581 -6.189 1.00 94.44 114 TRP A C 1
ATOM 866 O O . TRP A 1 114 ? 10.202 -0.306 -5.714 1.00 94.44 114 TRP A O 1
ATOM 876 N N . PRO A 1 115 ? 8.517 -1.763 -5.945 1.00 89.12 115 PRO A N 1
ATOM 877 C CA . PRO A 1 115 ? 7.217 -2.216 -6.449 1.00 89.12 115 PRO A CA 1
ATOM 878 C C . PRO A 1 115 ? 6.024 -1.890 -5.542 1.00 89.12 115 PRO A C 1
ATOM 880 O O . PRO A 1 115 ? 4.888 -2.048 -5.974 1.00 89.12 115 PRO A O 1
ATOM 883 N N . ASN A 1 116 ? 6.242 -1.520 -4.279 1.00 93.38 116 ASN A N 1
ATOM 884 C CA . ASN A 1 116 ? 5.204 -1.664 -3.251 1.00 93.38 116 ASN A CA 1
ATOM 885 C C . ASN A 1 116 ? 5.339 -0.711 -2.048 1.00 93.38 116 ASN A C 1
ATOM 887 O O . ASN A 1 116 ? 4.714 -0.948 -1.012 1.00 93.38 116 ASN A O 1
ATOM 891 N N . ASP A 1 117 ? 6.175 0.319 -2.148 1.00 95.69 117 ASP A N 1
ATOM 892 C CA . ASP A 1 117 ? 6.479 1.216 -1.036 1.00 95.69 117 ASP A CA 1
ATOM 893 C C . ASP A 1 117 ? 5.940 2.622 -1.308 1.00 95.69 117 ASP A C 1
ATOM 895 O O . ASP A 1 117 ? 5.983 3.098 -2.441 1.00 95.69 117 ASP A O 1
ATOM 899 N N . ILE A 1 118 ? 5.480 3.312 -0.261 1.00 97.94 118 ILE A N 1
ATOM 900 C CA . ILE A 1 118 ? 5.131 4.738 -0.335 1.00 97.94 118 ILE A CA 1
ATOM 901 C C . ILE A 1 118 ? 6.152 5.536 0.457 1.00 97.94 118 ILE A C 1
ATOM 903 O O . ILE A 1 118 ? 6.459 5.208 1.613 1.00 97.94 118 ILE A O 1
ATOM 907 N N . LEU A 1 119 ? 6.659 6.592 -0.166 1.00 96.75 119 LEU A N 1
ATOM 908 C CA . LEU A 1 119 ? 7.627 7.505 0.411 1.00 96.75 119 LEU A CA 1
ATOM 909 C C . LEU A 1 119 ? 6.988 8.864 0.688 1.00 96.75 119 LEU A C 1
ATOM 911 O O . LEU A 1 119 ? 6.107 9.314 -0.039 1.00 96.75 119 LEU A O 1
ATOM 915 N N . VAL A 1 120 ? 7.479 9.540 1.721 1.00 95.88 120 VAL A N 1
ATOM 916 C CA . VAL A 1 120 ? 7.271 10.972 1.936 1.00 95.88 120 VAL A CA 1
ATOM 917 C C . VAL A 1 120 ? 8.635 11.589 2.210 1.00 95.88 120 VAL A C 1
ATOM 919 O O . VAL A 1 120 ? 9.368 11.125 3.087 1.00 95.88 120 VAL A O 1
ATOM 922 N N . ARG A 1 121 ? 8.996 12.628 1.445 1.00 92.56 121 ARG A N 1
ATOM 923 C CA . ARG A 1 121 ? 10.337 13.248 1.488 1.00 92.56 121 ARG A CA 1
ATOM 924 C C . ARG A 1 121 ? 11.454 12.202 1.310 1.00 92.56 121 ARG A C 1
ATOM 926 O O . ARG A 1 121 ? 12.410 12.176 2.082 1.00 92.56 121 ARG A O 1
ATOM 933 N N . GLY A 1 122 ? 11.281 11.286 0.352 1.00 91.50 122 GLY A N 1
ATOM 934 C CA . GLY A 1 122 ? 12.245 10.223 0.043 1.00 91.50 122 GLY A CA 1
ATOM 935 C C . GLY A 1 122 ? 12.381 9.110 1.093 1.00 91.50 122 GLY A C 1
ATOM 936 O O . GLY A 1 122 ? 13.216 8.225 0.922 1.00 91.50 122 GLY A O 1
ATOM 937 N N . ARG A 1 123 ? 11.578 9.117 2.167 1.00 92.50 123 ARG A N 1
ATOM 938 C CA . ARG A 1 123 ? 11.628 8.114 3.243 1.00 92.50 123 ARG A CA 1
ATOM 939 C C . ARG A 1 123 ? 10.344 7.305 3.311 1.00 92.50 123 ARG A C 1
ATOM 941 O O . ARG A 1 123 ? 9.252 7.844 3.167 1.00 92.50 123 ARG A O 1
ATOM 948 N N . LYS A 1 124 ? 10.478 6.008 3.558 1.00 94.31 124 LYS A N 1
ATOM 949 C CA . LYS A 1 124 ? 9.386 5.039 3.559 1.00 94.31 124 LYS A CA 1
ATOM 950 C C . LYS A 1 124 ? 8.437 5.254 4.732 1.00 94.31 124 LYS A C 1
ATOM 952 O O . LYS A 1 124 ? 8.848 5.154 5.885 1.00 94.31 124 LYS A O 1
ATOM 957 N N . VAL A 1 125 ? 7.163 5.473 4.420 1.00 96.88 125 VAL A N 1
ATOM 958 C CA . VAL A 1 125 ? 6.073 5.602 5.401 1.00 96.88 125 VAL A CA 1
ATOM 959 C C . VAL A 1 125 ? 5.062 4.464 5.310 1.00 96.88 125 VAL A C 1
ATOM 961 O O . VAL A 1 125 ? 4.350 4.212 6.277 1.00 96.88 125 VAL A O 1
ATOM 964 N N . CYS A 1 126 ? 4.993 3.763 4.176 1.00 97.69 126 CYS A N 1
ATOM 965 C CA . CYS A 1 126 ? 4.091 2.632 3.991 1.00 97.69 126 CYS A CA 1
ATOM 966 C C . CYS A 1 126 ? 4.751 1.515 3.180 1.00 97.69 126 CYS A C 1
ATOM 968 O O . CYS A 1 126 ? 5.544 1.774 2.272 1.00 97.69 126 CYS A O 1
ATOM 970 N N . GLY A 1 127 ? 4.413 0.274 3.521 1.00 97.12 127 GLY A N 1
ATOM 971 C CA . GLY A 1 127 ? 4.710 -0.917 2.735 1.00 97.12 127 GLY A CA 1
ATOM 972 C C . GLY A 1 127 ? 3.431 -1.690 2.426 1.00 97.12 127 GLY A C 1
ATOM 973 O O . GLY A 1 127 ? 2.562 -1.829 3.286 1.00 97.12 127 GLY A O 1
ATOM 974 N N . ILE A 1 128 ? 3.337 -2.197 1.199 1.00 98.12 128 ILE A N 1
ATOM 975 C CA . ILE A 1 128 ? 2.205 -2.991 0.715 1.00 98.12 128 ILE A CA 1
ATOM 976 C C . ILE A 1 128 ? 2.675 -4.424 0.453 1.00 98.12 128 ILE A C 1
ATOM 978 O O . ILE A 1 128 ? 3.739 -4.643 -0.131 1.00 98.12 128 ILE A O 1
ATOM 982 N N . LEU A 1 129 ? 1.904 -5.413 0.894 1.00 96.94 129 LEU A N 1
ATOM 983 C CA . LEU A 1 129 ? 2.179 -6.833 0.703 1.00 96.94 129 LEU A CA 1
ATOM 984 C C . LEU A 1 129 ? 0.946 -7.532 0.132 1.00 96.94 129 LEU A C 1
ATOM 986 O O . LEU A 1 129 ? -0.031 -7.759 0.839 1.00 96.94 129 LEU A O 1
ATOM 990 N N . THR A 1 130 ? 1.031 -7.913 -1.135 1.00 96.44 130 THR A N 1
ATOM 991 C CA . THR A 1 130 ? -0.001 -8.689 -1.828 1.00 96.44 130 THR A CA 1
ATOM 992 C C . THR A 1 130 ? 0.335 -10.173 -1.735 1.00 96.44 130 THR A C 1
ATOM 994 O O . THR A 1 130 ? 1.405 -10.589 -2.179 1.00 96.44 130 THR A O 1
ATOM 997 N N . GLU A 1 131 ? -0.569 -10.973 -1.176 1.00 96.56 131 GLU A N 1
ATOM 998 C CA . GLU A 1 131 ? -0.463 -12.433 -1.135 1.00 96.56 131 GLU A CA 1
ATOM 999 C C . GLU A 1 131 ? -1.622 -13.063 -1.911 1.00 96.56 131 GLU A C 1
ATOM 1001 O O . GLU A 1 131 ? -2.789 -12.813 -1.612 1.00 96.56 131 GLU A O 1
ATOM 1006 N N . THR A 1 132 ? -1.302 -13.886 -2.907 1.00 96.12 132 THR A N 1
ATOM 1007 C CA . THR A 1 132 ? -2.280 -14.625 -3.711 1.00 96.12 132 THR A CA 1
ATOM 1008 C C . THR A 1 132 ? -2.502 -16.016 -3.127 1.00 96.12 132 THR A C 1
ATOM 1010 O O . THR A 1 132 ? -1.561 -16.687 -2.701 1.00 96.12 132 THR A O 1
ATOM 1013 N N . VAL A 1 133 ? -3.753 -16.473 -3.120 1.00 96.12 133 VAL A N 1
ATOM 1014 C CA . VAL A 1 133 ? -4.103 -17.853 -2.770 1.00 96.12 133 VAL A CA 1
ATOM 1015 C C . VAL A 1 133 ? -4.740 -18.510 -3.981 1.00 96.12 133 VAL A C 1
ATOM 1017 O O . VAL A 1 133 ? -5.733 -18.017 -4.516 1.00 96.12 133 VAL A O 1
ATOM 1020 N N . LEU A 1 134 ? -4.157 -19.628 -4.409 1.00 94.69 134 LEU A N 1
ATOM 1021 C CA . LEU A 1 134 ? -4.600 -20.380 -5.578 1.00 94.69 134 LEU A CA 1
ATOM 1022 C C . LEU A 1 134 ? -5.364 -21.636 -5.158 1.00 94.69 134 LEU A C 1
ATOM 1024 O O . LEU A 1 134 ? -5.011 -22.290 -4.175 1.00 94.69 134 LEU A O 1
ATOM 1028 N N . LYS A 1 135 ? -6.378 -22.012 -5.937 1.00 91.12 135 LYS A N 1
ATOM 1029 C CA . LYS A 1 135 ? -7.095 -23.282 -5.802 1.00 91.12 135 LYS A CA 1
ATOM 1030 C C . LYS A 1 135 ? -7.201 -23.931 -7.175 1.00 91.12 135 LYS A C 1
ATOM 1032 O O . LYS A 1 135 ? -7.793 -23.366 -8.079 1.00 91.12 135 LYS A O 1
ATOM 1037 N N . GLY A 1 136 ? -6.606 -25.113 -7.339 1.00 87.19 136 GLY A N 1
ATOM 1038 C CA . GLY A 1 136 ? -6.620 -25.815 -8.629 1.00 87.19 136 GLY A CA 1
ATOM 1039 C C . GLY A 1 136 ? -5.887 -25.080 -9.761 1.00 87.19 136 GLY A C 1
ATOM 1040 O O . GLY A 1 136 ? -6.183 -25.326 -10.919 1.00 87.19 136 GLY A O 1
ATOM 1041 N N . GLY A 1 137 ? -4.950 -24.182 -9.434 1.00 84.38 137 GLY A N 1
ATOM 1042 C CA . GLY A 1 137 ? -4.245 -23.341 -10.410 1.00 84.38 137 GLY A CA 1
ATOM 1043 C C . GLY A 1 137 ? -4.925 -21.998 -10.695 1.00 84.38 137 GLY A C 1
ATOM 1044 O O . GLY A 1 137 ? -4.278 -21.111 -11.238 1.00 84.38 137 GLY A O 1
ATOM 1045 N N . GLU A 1 138 ? -6.172 -21.811 -10.262 1.00 89.19 138 GLU A N 1
ATOM 1046 C CA . GLU A 1 138 ? -6.916 -20.560 -10.425 1.00 89.19 138 GLU A CA 1
ATOM 1047 C C . GLU A 1 138 ? -6.783 -19.659 -9.194 1.00 89.19 138 GLU A C 1
ATOM 1049 O O . GLU A 1 138 ? -6.618 -20.134 -8.063 1.00 89.19 138 GLU A O 1
ATOM 1054 N N . LEU A 1 139 ? -6.862 -18.345 -9.408 1.00 93.25 139 LEU A N 1
ATOM 1055 C CA . LEU A 1 139 ? -6.842 -17.360 -8.333 1.00 93.25 139 LEU A CA 1
ATOM 1056 C C . LEU A 1 139 ? -8.134 -17.460 -7.510 1.00 93.25 139 LEU A C 1
ATOM 1058 O O . LEU A 1 139 ? -9.221 -17.192 -8.003 1.00 93.25 139 LEU A O 1
ATOM 1062 N N . CYS A 1 140 ? -8.014 -17.848 -6.239 1.00 94.81 140 CYS A N 1
ATOM 1063 C CA . CYS A 1 140 ? -9.157 -18.010 -5.337 1.00 94.81 140 CYS A CA 1
ATOM 1064 C C . CYS A 1 140 ? -9.477 -16.704 -4.597 1.00 94.81 140 CYS A C 1
ATOM 1066 O O . CYS A 1 140 ? -10.634 -16.292 -4.494 1.00 94.81 140 CYS A O 1
ATOM 1068 N N . PHE A 1 141 ? -8.447 -16.065 -4.041 1.00 97.56 141 PHE A N 1
ATOM 1069 C CA . PHE A 1 141 ? -8.530 -14.736 -3.440 1.00 97.56 141 PHE A CA 1
ATOM 1070 C C . PHE A 1 141 ? -7.138 -14.123 -3.285 1.00 97.56 141 PHE A C 1
ATOM 1072 O O . PHE A 1 141 ? -6.110 -14.800 -3.386 1.00 97.56 141 PHE A O 1
ATOM 1079 N N . VAL A 1 142 ? -7.123 -12.828 -2.992 1.00 98.25 142 VAL A N 1
ATOM 1080 C CA . VAL A 1 142 ? -5.933 -12.045 -2.675 1.00 98.25 142 VAL A CA 1
ATOM 1081 C C . VAL A 1 142 ? -6.100 -11.426 -1.296 1.00 98.25 142 VAL A C 1
ATOM 1083 O O . VAL A 1 142 ? -7.168 -10.921 -0.956 1.00 98.25 142 VAL A O 1
ATOM 1086 N N . VAL A 1 143 ? -5.035 -11.444 -0.501 1.00 98.50 143 VAL A N 1
ATOM 1087 C CA . VAL A 1 143 ? -4.938 -10.648 0.721 1.00 98.50 143 VAL A CA 1
ATOM 1088 C C . VAL A 1 143 ? -3.958 -9.516 0.477 1.00 98.50 143 VAL A C 1
ATOM 1090 O O . VAL A 1 143 ? -2.765 -9.738 0.263 1.00 98.50 143 VAL A O 1
ATOM 1093 N N . LEU A 1 144 ? -4.480 -8.295 0.506 1.00 98.44 144 LEU A N 1
ATOM 1094 C CA . LEU A 1 144 ? -3.702 -7.076 0.368 1.00 98.44 144 LEU A CA 1
ATOM 1095 C C . LEU A 1 144 ? -3.417 -6.518 1.761 1.00 98.44 144 LEU A C 1
ATOM 1097 O O . LEU A 1 144 ? -4.321 -6.007 2.415 1.00 98.44 144 LEU A O 1
ATOM 1101 N N . GLY A 1 145 ? -2.175 -6.637 2.216 1.00 98.56 145 GLY A N 1
ATOM 1102 C CA . GLY A 1 145 ? -1.685 -6.080 3.473 1.00 98.56 145 GLY A CA 1
ATOM 1103 C C . GLY A 1 145 ? -1.092 -4.696 3.286 1.00 98.56 145 GLY A C 1
ATOM 1104 O O . GLY A 1 145 ? -0.255 -4.495 2.409 1.00 98.56 145 GLY A O 1
ATOM 1105 N N . ILE A 1 146 ? -1.488 -3.750 4.128 1.00 98.81 146 ILE A N 1
ATOM 1106 C CA . ILE A 1 146 ? -0.993 -2.380 4.127 1.00 98.81 146 ILE A CA 1
ATOM 1107 C C . ILE A 1 146 ? -0.510 -2.051 5.537 1.00 98.81 146 ILE A C 1
ATOM 1109 O O . ILE A 1 146 ? -1.263 -2.119 6.513 1.00 98.81 146 ILE A O 1
ATOM 1113 N N . GLY A 1 147 ? 0.765 -1.683 5.639 1.00 98.25 147 GLY A N 1
ATOM 1114 C CA . GLY A 1 147 ? 1.345 -1.188 6.875 1.00 98.25 147 GLY A CA 1
ATOM 1115 C C . GLY A 1 147 ? 1.780 0.258 6.736 1.00 98.25 147 GLY A C 1
ATOM 1116 O O . GLY A 1 147 ? 2.680 0.543 5.950 1.00 98.25 147 GLY A O 1
ATOM 1117 N N . ILE A 1 148 ? 1.177 1.154 7.520 1.00 98.31 148 ILE A N 1
ATOM 1118 C CA . ILE A 1 148 ? 1.477 2.588 7.508 1.00 98.31 148 ILE A CA 1
ATOM 1119 C C . ILE A 1 148 ? 2.057 3.020 8.854 1.00 98.31 148 ILE A C 1
ATOM 1121 O O . ILE A 1 148 ? 1.419 2.906 9.904 1.00 98.31 148 ILE A O 1
ATOM 1125 N N . ASN A 1 149 ? 3.252 3.598 8.807 1.00 97.12 149 ASN A N 1
ATOM 1126 C CA . ASN A 1 149 ? 3.901 4.235 9.941 1.00 97.12 149 ASN A CA 1
ATOM 1127 C C . ASN A 1 149 ? 3.186 5.558 10.260 1.00 97.12 149 ASN A C 1
ATOM 1129 O O . ASN A 1 149 ? 3.606 6.613 9.797 1.00 97.12 149 ASN A O 1
ATOM 1133 N N . ALA A 1 150 ? 2.083 5.518 11.009 1.00 97.50 150 ALA A N 1
ATOM 1134 C CA . ALA A 1 150 ? 1.276 6.705 11.301 1.00 97.50 150 ALA A CA 1
ATOM 1135 C C . ALA A 1 150 ? 1.861 7.547 12.454 1.00 97.50 150 ALA A C 1
ATOM 1137 O O . ALA A 1 150 ? 2.571 8.521 12.206 1.00 97.50 150 ALA A O 1
ATOM 1138 N N . ASN A 1 151 ? 1.609 7.147 13.703 1.00 96.75 151 ASN A N 1
ATOM 1139 C CA . ASN A 1 151 ? 1.947 7.886 14.930 1.00 96.75 151 ASN A CA 1
ATOM 1140 C C . ASN A 1 151 ? 3.057 7.234 15.764 1.00 96.75 151 ASN A C 1
ATOM 1142 O O . ASN A 1 151 ? 3.181 7.516 16.952 1.00 96.75 151 ASN A O 1
ATOM 1146 N N . ILE A 1 152 ? 3.853 6.361 15.154 1.00 92.31 152 ILE A N 1
ATOM 1147 C CA . ILE A 1 152 ? 4.940 5.638 15.822 1.00 92.31 152 ILE A CA 1
ATOM 1148 C C . ILE A 1 152 ? 6.074 6.617 16.152 1.00 92.31 152 ILE A C 1
ATOM 1150 O O . ILE A 1 152 ? 6.317 7.577 15.402 1.00 92.31 152 ILE A O 1
ATOM 1154 N N . ASP A 1 153 ? 6.776 6.412 17.264 1.00 86.06 153 ASP A N 1
ATOM 1155 C CA . ASP A 1 153 ? 8.009 7.145 17.542 1.00 86.06 153 ASP A CA 1
ATOM 1156 C C . ASP A 1 153 ? 9.123 6.643 16.620 1.00 86.06 153 ASP A C 1
ATOM 1158 O O . ASP A 1 153 ? 9.344 5.445 16.466 1.00 86.06 153 ASP A O 1
ATOM 1162 N N . LYS A 1 154 ? 9.873 7.561 15.995 1.00 77.62 154 LYS A N 1
ATOM 1163 C CA . LYS A 1 154 ? 10.962 7.179 15.079 1.00 77.62 154 LYS A CA 1
ATOM 1164 C C . LYS A 1 154 ? 11.994 6.267 15.758 1.00 77.62 154 LYS A C 1
ATOM 1166 O O . LYS A 1 154 ? 12.551 5.399 15.099 1.00 77.62 154 LYS A O 1
ATOM 1171 N N . GLY A 1 155 ? 12.219 6.447 17.062 1.00 79.69 155 GLY A N 1
ATOM 1172 C CA . GLY A 1 155 ? 13.119 5.610 17.859 1.00 79.69 155 GLY A CA 1
ATOM 1173 C C . GLY A 1 155 ? 12.655 4.160 18.039 1.00 79.69 155 GLY A C 1
ATOM 1174 O O . GLY A 1 155 ? 13.474 3.318 18.388 1.00 79.69 155 GLY A O 1
ATOM 1175 N N . GLU A 1 156 ? 11.380 3.855 17.783 1.00 83.94 156 GLU A N 1
ATOM 1176 C CA . GLU A 1 156 ? 10.860 2.482 17.793 1.00 83.94 156 GLU A CA 1
ATOM 1177 C C . GLU A 1 156 ? 11.059 1.774 16.447 1.00 83.94 156 GLU A C 1
ATOM 1179 O O . GLU A 1 156 ? 10.999 0.548 16.377 1.00 83.94 156 GLU A O 1
ATOM 1184 N N . LEU A 1 157 ? 11.325 2.512 15.363 1.00 81.44 157 LEU A N 1
ATOM 1185 C CA . LEU A 1 157 ? 11.624 1.887 14.079 1.00 81.44 157 LEU A CA 1
ATOM 1186 C C . LEU A 1 157 ? 12.960 1.126 14.161 1.00 81.44 157 LEU A C 1
ATOM 1188 O O . LEU A 1 157 ? 13.916 1.629 14.755 1.00 81.44 157 LEU A O 1
ATOM 1192 N N . PRO A 1 158 ? 13.064 -0.066 13.543 1.00 76.69 158 PRO A N 1
ATOM 1193 C CA . PRO A 1 158 ? 14.303 -0.834 13.544 1.00 76.69 158 PRO A CA 1
ATOM 1194 C C . PRO A 1 158 ? 15.487 -0.008 13.020 1.00 76.69 158 PRO A C 1
ATOM 1196 O O . PRO A 1 158 ? 15.385 0.665 11.989 1.00 76.69 158 PRO A O 1
ATOM 1199 N N . GLY A 1 159 ? 16.612 -0.045 13.741 1.00 60.47 159 GLY A N 1
ATOM 1200 C CA . GLY A 1 159 ? 17.781 0.798 13.459 1.00 60.47 159 GLY A CA 1
ATOM 1201 C C . GLY A 1 159 ? 18.417 0.559 12.084 1.00 60.47 159 GLY A C 1
ATOM 1202 O O . GLY A 1 159 ? 19.003 1.476 11.519 1.00 60.47 159 GLY A O 1
ATOM 1203 N N . ASP A 1 160 ? 18.237 -0.630 11.509 1.00 60.94 160 ASP A N 1
ATOM 1204 C CA . ASP A 1 160 ? 18.648 -1.004 10.151 1.00 60.94 160 ASP A CA 1
ATOM 1205 C C . ASP A 1 160 ? 17.794 -0.355 9.045 1.00 60.94 160 ASP A C 1
ATOM 1207 O O . ASP A 1 160 ? 18.205 -0.316 7.887 1.00 60.94 160 ASP A O 1
ATOM 1211 N N . VAL A 1 161 ? 16.632 0.203 9.396 1.00 64.75 161 VAL A N 1
ATOM 1212 C CA . VAL A 1 161 ? 15.722 0.902 8.473 1.00 64.75 161 VAL A CA 1
ATOM 1213 C C . VAL A 1 161 ? 15.651 2.409 8.774 1.00 64.75 161 VAL A C 1
ATOM 1215 O O . VAL A 1 161 ? 15.171 3.177 7.940 1.00 64.75 161 VAL A O 1
ATOM 1218 N N . GLY A 1 162 ? 16.159 2.860 9.929 1.00 58.19 162 GLY A N 1
ATOM 1219 C CA . GLY A 1 162 ? 15.851 4.158 10.551 1.00 58.19 162 GLY A CA 1
ATOM 1220 C C . GLY A 1 162 ? 16.167 5.428 9.746 1.00 58.19 162 GLY A C 1
ATOM 1221 O O . GLY A 1 162 ? 15.474 6.434 9.910 1.00 58.19 162 GLY A O 1
ATOM 1222 N N . GLU A 1 163 ? 17.162 5.412 8.853 1.00 67.38 163 GLU A N 1
ATOM 1223 C CA . GLU A 1 163 ? 17.416 6.553 7.950 1.00 67.38 163 GLU A CA 1
ATOM 1224 C C . GLU A 1 163 ? 16.518 6.535 6.706 1.00 67.38 163 GLU A C 1
ATOM 1226 O O . GLU A 1 163 ? 16.159 7.584 6.173 1.00 67.38 163 GLU A O 1
ATOM 1231 N N . SER A 1 164 ? 16.105 5.341 6.276 1.00 81.19 164 SER A N 1
ATOM 1232 C CA . SER A 1 164 ? 15.269 5.131 5.090 1.00 81.19 164 SER A CA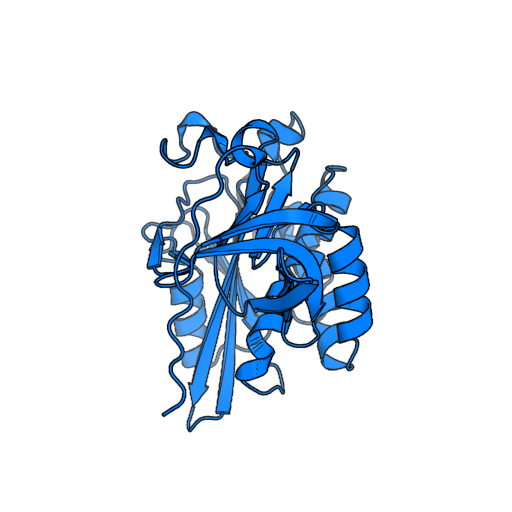 1
ATOM 1233 C C . SER A 1 164 ? 13.767 5.128 5.384 1.00 81.19 164 SER A C 1
ATOM 1235 O O . SER A 1 164 ? 12.975 5.227 4.449 1.00 81.19 164 SER A O 1
ATOM 1237 N N . ALA A 1 165 ? 13.364 5.034 6.654 1.00 88.00 165 ALA A N 1
ATOM 1238 C CA . ALA A 1 165 ? 11.975 5.075 7.097 1.00 88.00 165 ALA A CA 1
ATOM 1239 C C . ALA A 1 165 ? 11.625 6.395 7.800 1.00 88.00 165 ALA A C 1
ATOM 1241 O O . ALA A 1 165 ? 12.464 7.076 8.392 1.00 88.00 165 ALA A O 1
ATOM 1242 N N . ALA A 1 166 ? 10.350 6.752 7.720 1.00 91.94 166 ALA A N 1
ATOM 1243 C CA . ALA A 1 166 ? 9.747 7.880 8.410 1.00 91.94 166 ALA A CA 1
ATOM 1244 C C . ALA A 1 166 ? 8.342 7.500 8.886 1.00 91.94 166 ALA A C 1
ATOM 1246 O O . ALA A 1 166 ? 7.801 6.447 8.529 1.00 91.94 166 ALA A O 1
ATOM 1247 N N . THR A 1 167 ? 7.748 8.380 9.684 1.00 95.44 167 THR A N 1
ATOM 1248 C CA . THR A 1 167 ? 6.346 8.279 10.091 1.00 95.44 167 THR A CA 1
ATOM 1249 C C . THR A 1 167 ? 5.556 9.454 9.528 1.00 95.44 167 THR A C 1
ATOM 1251 O O . THR A 1 167 ? 6.108 10.525 9.263 1.00 95.44 167 THR A O 1
ATOM 1254 N N . LEU A 1 168 ? 4.255 9.264 9.319 1.00 97.06 168 LEU A N 1
ATOM 1255 C CA . LEU A 1 168 ? 3.376 10.320 8.832 1.00 97.06 168 LEU A CA 1
ATOM 1256 C C . LEU A 1 168 ? 3.311 11.477 9.829 1.00 97.06 168 LEU A C 1
ATOM 1258 O O . LEU A 1 168 ? 3.402 12.616 9.393 1.00 97.06 168 LEU A O 1
ATOM 1262 N N . ARG A 1 169 ? 3.278 11.192 11.139 1.00 96.38 169 ARG A N 1
ATOM 1263 C CA . ARG A 1 169 ? 3.342 12.207 12.203 1.00 96.38 169 ARG A CA 1
ATOM 1264 C C . ARG A 1 169 ? 4.611 13.060 12.129 1.00 96.38 169 ARG A C 1
ATOM 1266 O O . ARG A 1 169 ? 4.546 14.270 12.306 1.00 96.38 169 ARG A O 1
ATOM 1273 N N . GLU A 1 170 ? 5.769 12.460 11.843 1.00 94.44 170 GLU A N 1
ATOM 1274 C CA . GLU A 1 170 ? 7.014 13.218 11.634 1.00 94.44 170 GLU A CA 1
ATOM 1275 C C . GLU A 1 170 ? 6.928 14.108 10.383 1.00 94.44 170 GLU A C 1
ATOM 1277 O O . GLU A 1 170 ? 7.416 15.239 10.372 1.00 94.44 170 GLU A O 1
ATOM 1282 N N . ALA A 1 171 ? 6.323 13.601 9.308 1.00 94.88 171 ALA A N 1
ATOM 1283 C CA . ALA A 1 171 ? 6.229 14.325 8.049 1.00 94.88 171 ALA A CA 1
ATOM 1284 C C . ALA A 1 171 ? 5.221 15.487 8.094 1.00 94.88 171 ALA A C 1
ATOM 1286 O O . ALA A 1 171 ? 5.530 16.558 7.557 1.00 94.88 171 ALA A O 1
ATOM 1287 N N . SER A 1 172 ? 4.056 15.280 8.717 1.00 95.25 172 SER A N 1
ATOM 1288 C CA . SER A 1 172 ? 2.996 16.284 8.884 1.00 95.25 172 SER A CA 1
ATOM 1289 C C . SER A 1 172 ? 3.296 17.280 10.003 1.00 95.25 172 SER A C 1
ATOM 1291 O O . SER A 1 172 ? 2.896 18.434 9.905 1.00 95.25 172 SER A O 1
ATOM 1293 N N . GLY A 1 173 ? 4.027 16.862 11.041 1.00 94.62 173 GLY A N 1
ATOM 1294 C CA . GLY A 1 173 ? 4.254 17.658 12.249 1.00 94.62 173 GLY A CA 1
ATOM 1295 C C . GLY A 1 173 ? 3.110 17.585 13.267 1.00 94.62 173 GLY A C 1
ATOM 1296 O O . GLY A 1 173 ? 3.166 18.270 14.285 1.00 94.62 173 GLY A O 1
ATOM 1297 N N . GLU A 1 174 ? 2.097 16.751 13.027 1.00 94.12 174 GLU A N 1
ATOM 1298 C CA . GLU A 1 174 ? 0.913 16.606 13.879 1.00 94.12 174 GLU A CA 1
ATOM 1299 C C . GLU A 1 174 ? 0.455 15.145 13.992 1.00 94.12 174 GLU A C 1
ATOM 1301 O O . GLU A 1 174 ? 0.791 14.304 13.156 1.00 94.12 174 GLU A O 1
ATOM 1306 N N . GLU A 1 175 ? -0.312 14.829 15.040 1.00 95.81 175 GLU A N 1
ATOM 1307 C CA . GLU A 1 175 ? -0.868 13.486 15.232 1.00 95.81 175 GLU A CA 1
ATOM 1308 C C . GLU A 1 175 ? -1.863 13.140 14.114 1.00 95.81 175 GLU A C 1
ATOM 1310 O O . GLU A 1 175 ? -2.793 13.887 13.823 1.00 95.81 175 GLU A O 1
ATOM 1315 N N . VAL A 1 176 ? -1.685 11.971 13.503 1.00 97.56 176 VAL A N 1
ATOM 1316 C CA . VAL A 1 176 ? -2.540 11.469 12.427 1.00 97.56 176 VAL A CA 1
ATOM 1317 C C . VAL A 1 176 ? -3.802 10.834 13.006 1.00 97.56 176 VAL A C 1
ATOM 1319 O O . VAL A 1 176 ? -3.720 9.886 13.792 1.00 97.56 176 VAL A O 1
ATOM 1322 N N . ASP A 1 177 ? -4.980 11.273 12.556 1.00 97.56 177 ASP A N 1
ATOM 1323 C CA . ASP A 1 177 ? -6.236 10.563 12.822 1.00 97.56 177 ASP A CA 1
ATOM 1324 C C . ASP A 1 177 ? -6.294 9.260 12.008 1.00 97.56 177 ASP A C 1
ATOM 1326 O O . ASP A 1 177 ? -6.679 9.233 10.836 1.00 97.56 177 ASP A O 1
ATOM 1330 N N . ARG A 1 178 ? -5.910 8.155 12.654 1.00 98.06 178 ARG A N 1
ATOM 1331 C CA . ARG A 1 178 ? -5.844 6.821 12.040 1.00 98.06 178 ARG A CA 1
ATOM 1332 C C . ARG A 1 178 ? -7.204 6.301 11.573 1.00 98.06 178 ARG A C 1
ATOM 1334 O O . ARG A 1 178 ? -7.249 5.573 10.586 1.00 98.06 178 ARG A O 1
ATOM 1341 N N . ASN A 1 179 ? -8.297 6.689 12.233 1.00 98.12 179 ASN A N 1
ATOM 1342 C CA . ASN A 1 179 ? -9.647 6.284 11.832 1.00 98.12 179 ASN A CA 1
ATOM 1343 C C . ASN A 1 179 ? -10.023 6.939 10.500 1.00 98.12 179 ASN A C 1
ATOM 1345 O O . ASN A 1 179 ? -10.494 6.272 9.580 1.00 98.12 179 ASN A O 1
ATOM 1349 N N . THR A 1 180 ? -9.761 8.244 10.377 1.00 97.75 180 THR A N 1
ATOM 1350 C CA . THR A 1 180 ? -9.986 8.987 9.130 1.00 97.75 180 THR A CA 1
ATOM 1351 C C . THR A 1 180 ? -9.052 8.504 8.021 1.00 97.75 180 THR A C 1
ATOM 1353 O O . THR A 1 180 ? -9.514 8.273 6.905 1.00 97.75 180 THR A O 1
ATOM 1356 N N . LEU A 1 181 ? -7.768 8.273 8.322 1.00 98.56 181 LEU A N 1
ATOM 1357 C CA . LEU A 1 181 ? -6.816 7.739 7.347 1.00 98.56 181 LEU A CA 1
ATOM 1358 C C . LEU A 1 181 ? -7.251 6.367 6.815 1.00 98.56 181 LEU A C 1
ATOM 1360 O O . LEU A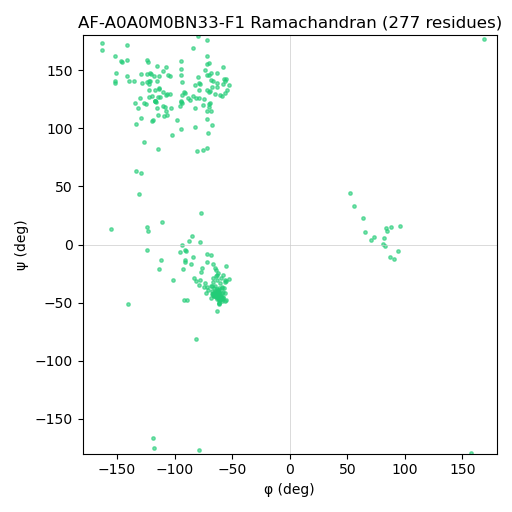 1 181 ? -7.250 6.177 5.603 1.00 98.56 181 LEU A O 1
ATOM 1364 N N . LEU A 1 182 ? -7.679 5.442 7.683 1.00 98.75 182 LEU A N 1
ATOM 1365 C CA . LEU A 1 182 ? -8.188 4.136 7.255 1.00 98.75 182 LEU A CA 1
ATOM 1366 C C . LEU A 1 182 ? -9.386 4.278 6.310 1.00 98.75 182 LEU A C 1
ATOM 1368 O O . LEU A 1 182 ? -9.403 3.635 5.264 1.00 98.75 182 LEU A O 1
ATOM 1372 N N . CYS A 1 183 ? -10.352 5.144 6.637 1.00 98.62 183 CYS A N 1
ATOM 1373 C CA . CYS A 1 183 ? -11.504 5.387 5.765 1.00 98.62 183 CYS A CA 1
ATOM 1374 C C . CYS A 1 183 ? -11.058 5.888 4.386 1.00 98.62 183 CYS A C 1
ATOM 1376 O O . CYS A 1 183 ? -11.478 5.338 3.373 1.00 98.62 183 CYS A O 1
ATOM 1378 N N . ARG A 1 184 ? -10.138 6.863 4.337 1.00 98.62 184 ARG A N 1
ATOM 1379 C CA . ARG A 1 184 ? -9.587 7.373 3.070 1.00 98.62 184 ARG A CA 1
ATOM 1380 C C . ARG A 1 184 ? -8.833 6.307 2.287 1.00 98.62 184 ARG A C 1
ATOM 1382 O O . ARG A 1 184 ? -8.972 6.249 1.070 1.00 98.62 184 ARG A O 1
ATOM 1389 N N . CYS A 1 185 ? -8.061 5.457 2.960 1.00 98.88 185 CYS A N 1
ATOM 1390 C CA . CYS A 1 185 ? -7.379 4.340 2.316 1.00 98.88 185 CYS A CA 1
ATOM 1391 C C . CYS A 1 185 ? -8.377 3.367 1.682 1.00 98.88 185 CYS A C 1
ATOM 1393 O O . CYS A 1 185 ? -8.187 2.998 0.530 1.00 98.88 185 CYS A O 1
ATOM 1395 N N . LEU A 1 186 ? -9.437 2.977 2.395 1.00 98.88 186 LEU A N 1
ATOM 1396 C CA . LEU A 1 186 ? -10.448 2.050 1.877 1.00 98.88 186 LEU A CA 1
ATOM 1397 C C . LEU A 1 186 ? -11.270 2.661 0.733 1.00 98.88 186 LEU A C 1
ATOM 1399 O O . LEU A 1 186 ? -11.507 1.981 -0.258 1.00 98.88 186 LEU A O 1
ATOM 1403 N N . GLU A 1 187 ? -11.640 3.941 0.824 1.00 98.81 187 GLU A N 1
ATOM 1404 C CA . GLU A 1 187 ? -12.336 4.674 -0.247 1.00 98.81 187 GLU A CA 1
ATOM 1405 C C . GLU A 1 187 ? -11.494 4.747 -1.527 1.00 98.81 187 GLU A C 1
ATOM 1407 O O . GLU A 1 187 ? -11.977 4.441 -2.617 1.00 98.81 187 GLU A O 1
ATOM 1412 N N . GLN A 1 188 ? -10.215 5.118 -1.400 1.00 98.75 188 GLN A N 1
ATOM 1413 C CA . GLN A 1 188 ? -9.302 5.160 -2.541 1.00 98.75 188 GLN A CA 1
ATOM 1414 C C . GLN A 1 188 ? -9.052 3.757 -3.098 1.00 98.75 188 GLN A C 1
ATOM 1416 O O . GLN A 1 188 ? -9.086 3.580 -4.313 1.00 98.75 188 GLN A O 1
ATOM 1421 N N . LEU A 1 189 ? -8.838 2.758 -2.235 1.00 98.81 189 LEU A N 1
ATOM 1422 C CA . LEU A 1 189 ? -8.640 1.374 -2.665 1.00 98.81 189 LEU A CA 1
ATOM 1423 C C . LEU A 1 189 ? -9.852 0.852 -3.431 1.00 98.81 189 LEU A C 1
ATOM 1425 O O . LEU A 1 189 ? -9.666 0.248 -4.478 1.00 98.81 189 LEU A O 1
ATOM 1429 N N . GLU A 1 190 ? -11.072 1.103 -2.957 1.00 98.69 190 GLU A N 1
ATOM 1430 C CA . GLU A 1 190 ? -12.285 0.638 -3.628 1.00 98.69 190 GLU A CA 1
ATOM 1431 C C . GLU A 1 190 ? -12.454 1.275 -5.007 1.00 98.69 190 GLU A C 1
ATOM 1433 O O . GLU A 1 190 ? -12.713 0.560 -5.974 1.00 98.69 190 GLU A O 1
ATOM 1438 N N . ALA A 1 191 ? -12.248 2.591 -5.115 1.00 98.50 191 ALA A N 1
ATOM 1439 C CA . ALA A 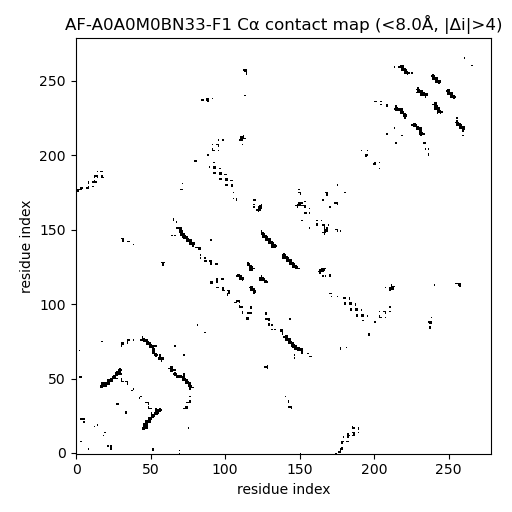1 191 ? -12.347 3.301 -6.386 1.00 98.50 191 ALA A CA 1
ATOM 1440 C C . ALA A 1 191 ? -11.331 2.781 -7.419 1.00 98.50 191 ALA A C 1
ATOM 1442 O O . ALA A 1 191 ? -11.692 2.502 -8.562 1.00 98.50 191 ALA A O 1
ATOM 1443 N N . HIS A 1 192 ? -10.071 2.592 -7.015 1.00 98.62 192 HIS A N 1
ATOM 1444 C CA . HIS A 1 192 ? -9.025 2.108 -7.921 1.00 98.62 192 HIS A CA 1
ATOM 1445 C C . HIS A 1 192 ? -9.176 0.613 -8.229 1.00 98.62 192 HIS A C 1
ATOM 1447 O O . HIS A 1 192 ? -8.888 0.178 -9.341 1.00 98.62 192 HIS A O 1
ATOM 1453 N N . TYR A 1 193 ? -9.658 -0.183 -7.272 1.00 98.31 193 TYR A N 1
ATOM 1454 C CA . TYR A 1 193 ? -9.945 -1.598 -7.487 1.00 98.31 193 TYR A CA 1
ATOM 1455 C C . TYR A 1 193 ? -11.111 -1.802 -8.463 1.00 98.31 193 TYR A C 1
ATOM 1457 O O . TYR A 1 193 ? -11.016 -2.642 -9.355 1.00 98.31 193 TYR A O 1
ATOM 1465 N N . ALA A 1 194 ? -12.172 -0.996 -8.352 1.00 97.94 194 ALA A N 1
ATOM 1466 C CA . ALA A 1 194 ? -13.264 -0.986 -9.323 1.00 97.94 194 ALA A CA 1
ATOM 1467 C C . ALA A 1 194 ? -12.767 -0.581 -10.721 1.00 97.94 194 ALA A C 1
ATOM 1469 O O . ALA A 1 194 ? -13.018 -1.299 -11.685 1.00 97.94 194 ALA A O 1
ATOM 1470 N N . MET A 1 195 ? -11.971 0.492 -10.815 1.00 97.56 195 MET A N 1
ATOM 1471 C CA . MET A 1 195 ? -11.351 0.926 -12.073 1.00 97.56 195 MET A CA 1
ATOM 1472 C C . MET A 1 195 ? -10.504 -0.182 -12.715 1.00 97.56 195 MET A C 1
ATOM 1474 O O . MET A 1 195 ? -10.566 -0.378 -13.927 1.00 97.56 195 MET A O 1
ATOM 1478 N N . LEU A 1 196 ? -9.732 -0.930 -11.919 1.00 96.69 196 LEU A N 1
ATOM 1479 C CA . LEU A 1 196 ? -8.960 -2.068 -12.418 1.00 96.69 196 LEU A CA 1
ATOM 1480 C C . LEU A 1 196 ? -9.874 -3.160 -12.995 1.00 96.69 196 LEU A C 1
ATOM 1482 O O . LEU A 1 196 ? -9.596 -3.659 -14.083 1.00 96.69 196 LEU A O 1
ATOM 1486 N N . GLY A 1 197 ? -10.960 -3.504 -12.293 1.00 95.25 197 GLY A N 1
ATOM 1487 C CA . GLY A 1 197 ? -11.942 -4.501 -12.741 1.00 95.25 197 GLY A CA 1
ATOM 1488 C C . GLY A 1 197 ? -12.678 -4.110 -14.027 1.00 95.25 197 GLY A C 1
ATOM 1489 O O . GLY A 1 197 ? -13.070 -4.976 -14.801 1.00 95.25 197 GLY A O 1
ATOM 1490 N N . GLU A 1 198 ? -12.799 -2.812 -14.302 1.00 95.81 198 GLU A N 1
ATOM 1491 C CA . GLU A 1 198 ? -13.366 -2.264 -15.543 1.00 95.81 198 GLU A CA 1
ATOM 1492 C C . GLU A 1 198 ? -12.336 -2.159 -16.691 1.00 95.81 198 GLU A C 1
ATOM 1494 O O . GLU A 1 198 ? -12.627 -1.600 -17.748 1.00 95.81 198 GLU A O 1
ATOM 1499 N N . GLY A 1 199 ? -11.121 -2.694 -16.510 1.00 93.25 199 GLY A N 1
ATOM 1500 C CA . GLY A 1 199 ? -10.050 -2.666 -17.512 1.00 93.25 199 GLY A CA 1
ATOM 1501 C C . GLY A 1 199 ? -9.215 -1.379 -17.518 1.00 93.25 199 GLY A C 1
ATOM 1502 O O . GLY A 1 199 ? -8.404 -1.168 -18.421 1.00 93.25 199 GLY A O 1
ATOM 1503 N N . GLY A 1 200 ? -9.357 -0.519 -16.506 1.00 94.62 200 GLY A N 1
ATOM 1504 C CA . GLY A 1 200 ? -8.697 0.786 -16.388 1.00 94.62 200 GLY A CA 1
ATOM 1505 C C . GLY A 1 200 ? -7.220 0.757 -15.972 1.00 94.62 200 GLY A C 1
ATOM 1506 O O . GLY A 1 200 ? -6.730 1.726 -15.392 1.00 94.62 200 GLY A O 1
ATOM 1507 N N . ILE A 1 201 ? -6.480 -0.323 -16.258 1.00 93.75 201 ILE A N 1
ATOM 1508 C CA . ILE A 1 201 ? -5.065 -0.458 -15.862 1.00 93.75 201 ILE A CA 1
ATOM 1509 C C . ILE A 1 201 ? -4.192 0.682 -16.404 1.00 93.75 201 ILE A C 1
ATOM 1511 O O . ILE A 1 201 ? -3.332 1.190 -15.690 1.00 93.75 201 ILE A O 1
ATOM 1515 N N . ASN A 1 202 ? -4.443 1.151 -17.628 1.00 94.38 202 ASN A N 1
ATOM 1516 C CA . ASN A 1 202 ? -3.664 2.241 -18.219 1.00 94.38 202 ASN A CA 1
ATOM 1517 C C . ASN A 1 202 ? -3.801 3.546 -17.425 1.00 94.38 202 ASN A C 1
ATOM 1519 O O . ASN A 1 202 ? -2.794 4.203 -17.169 1.00 94.38 202 ASN A O 1
ATOM 1523 N N . SER A 1 203 ? -5.008 3.880 -16.960 1.00 96.25 203 SER A N 1
ATOM 1524 C CA . SER A 1 203 ? -5.249 5.057 -16.116 1.00 96.25 203 SER A CA 1
ATOM 1525 C C . SER A 1 203 ? -4.537 4.942 -14.766 1.00 96.25 203 SER A C 1
ATOM 1527 O O . SER A 1 203 ? -3.905 5.897 -14.314 1.00 96.25 203 SER A O 1
ATOM 1529 N N . ILE A 1 204 ? -4.546 3.748 -14.166 1.00 96.81 204 ILE A N 1
ATOM 1530 C CA . ILE A 1 204 ? -3.812 3.470 -12.924 1.00 96.81 204 ILE A CA 1
ATOM 1531 C C . ILE A 1 204 ? -2.302 3.628 -13.142 1.00 96.81 204 ILE A C 1
ATOM 1533 O O . ILE A 1 204 ? -1.624 4.232 -12.314 1.00 96.81 204 ILE A O 1
ATOM 1537 N N . LEU A 1 205 ? -1.760 3.132 -14.256 1.00 95.31 205 LEU A N 1
ATOM 1538 C CA . LEU A 1 205 ? -0.336 3.271 -14.573 1.00 95.31 205 LEU A CA 1
ATOM 1539 C C . LEU A 1 205 ? 0.054 4.720 -14.884 1.00 95.31 205 LEU A C 1
ATOM 1541 O O . LEU A 1 205 ? 1.144 5.149 -14.519 1.00 95.31 205 LEU A O 1
ATOM 1545 N N . GLU A 1 206 ? -0.808 5.505 -15.529 1.00 95.50 206 GLU A N 1
ATOM 1546 C CA . GLU A 1 206 ? -0.590 6.946 -15.702 1.00 95.50 206 GLU A CA 1
ATOM 1547 C C . GLU A 1 206 ? -0.506 7.681 -14.360 1.00 95.50 206 GLU A C 1
ATOM 1549 O O . GLU A 1 206 ? 0.386 8.508 -14.163 1.00 95.50 206 GLU A O 1
ATOM 1554 N N . GLU A 1 207 ? -1.395 7.366 -13.416 1.00 96.44 207 GLU A N 1
ATOM 1555 C CA . GLU A 1 207 ? -1.309 7.892 -12.052 1.00 96.44 207 GLU A CA 1
ATOM 1556 C C . GLU A 1 207 ? -0.045 7.430 -11.336 1.00 96.44 207 GLU A C 1
ATOM 1558 O O . GLU A 1 207 ? 0.659 8.246 -10.739 1.00 96.44 207 GLU A O 1
ATOM 1563 N N . TRP A 1 208 ? 0.283 6.146 -11.452 1.00 96.25 208 TRP A N 1
ATOM 1564 C CA . TRP A 1 208 ? 1.492 5.575 -10.879 1.00 96.25 208 TRP A CA 1
ATOM 1565 C C . TRP A 1 208 ? 2.740 6.317 -11.364 1.00 96.25 208 TRP A C 1
ATOM 1567 O O . TRP A 1 208 ? 3.550 6.749 -10.546 1.00 96.25 208 TRP A O 1
ATOM 1577 N N . ARG A 1 209 ? 2.855 6.559 -12.678 1.00 94.81 209 ARG A N 1
ATOM 1578 C CA . ARG A 1 209 ? 3.963 7.315 -13.287 1.00 94.81 209 ARG A CA 1
ATOM 1579 C C . ARG A 1 209 ? 4.068 8.732 -12.730 1.00 94.81 209 ARG A C 1
ATOM 1581 O O . ARG A 1 209 ? 5.168 9.185 -12.436 1.00 94.81 209 ARG A O 1
ATOM 1588 N N . ARG A 1 210 ? 2.937 9.424 -12.536 1.00 95.25 210 ARG A N 1
ATOM 1589 C CA . ARG A 1 210 ? 2.913 10.773 -11.936 1.00 95.25 210 ARG A CA 1
ATOM 1590 C C . ARG A 1 210 ? 3.390 10.790 -10.484 1.00 95.25 210 ARG A C 1
ATOM 1592 O O . ARG A 1 210 ? 3.875 11.819 -10.021 1.00 95.25 210 ARG A O 1
ATOM 1599 N N . LEU A 1 211 ? 3.231 9.681 -9.769 1.00 96.06 211 LEU A N 1
ATOM 1600 C CA . LEU A 1 211 ? 3.614 9.544 -8.366 1.00 96.06 211 LEU A CA 1
ATOM 1601 C C . LEU A 1 211 ? 5.010 8.935 -8.175 1.00 96.06 211 LEU A C 1
ATOM 1603 O O . LEU A 1 211 ? 5.466 8.869 -7.035 1.00 96.06 211 LEU A O 1
ATOM 1607 N N . ALA A 1 212 ? 5.676 8.479 -9.239 1.00 94.19 212 ALA A N 1
ATOM 1608 C CA . ALA A 1 212 ? 6.925 7.729 -9.168 1.00 94.19 212 ALA A CA 1
ATOM 1609 C C . ALA A 1 212 ? 8.152 8.607 -9.494 1.00 94.19 212 ALA A C 1
ATOM 1611 O O . ALA A 1 212 ? 8.544 8.703 -10.658 1.00 94.19 212 ALA A O 1
ATOM 1612 N N . PRO A 1 213 ? 8.837 9.189 -8.489 1.00 88.38 213 PRO A N 1
ATOM 1613 C CA . PRO A 1 213 ? 9.994 10.066 -8.709 1.00 88.38 213 PRO A CA 1
ATOM 1614 C C . PRO A 1 213 ? 11.224 9.333 -9.264 1.00 88.38 213 PRO A C 1
ATOM 1616 O O . PRO A 1 213 ? 12.208 9.970 -9.612 1.00 88.38 213 PRO A O 1
ATOM 1619 N N . LEU A 1 214 ? 11.201 7.995 -9.311 1.00 88.81 214 LEU A N 1
ATOM 1620 C CA . LEU A 1 214 ? 12.301 7.191 -9.846 1.00 88.81 214 LEU A CA 1
ATOM 1621 C C . LEU A 1 214 ? 12.363 7.199 -11.377 1.00 88.81 214 LEU A C 1
ATOM 1623 O O . LEU A 1 214 ? 13.395 6.838 -11.932 1.00 88.81 214 LEU A O 1
ATOM 1627 N N . LEU A 1 215 ? 11.265 7.530 -12.066 1.00 92.31 215 LEU A N 1
ATOM 1628 C CA . LEU A 1 215 ? 11.232 7.491 -13.526 1.00 92.31 215 LEU A CA 1
ATOM 1629 C C . LEU A 1 215 ? 12.114 8.599 -14.107 1.00 92.31 215 LEU A C 1
ATOM 1631 O O . LEU A 1 215 ? 12.029 9.755 -13.705 1.00 92.31 215 LEU A O 1
ATOM 1635 N N . GLY A 1 216 ? 12.959 8.228 -15.065 1.00 93.00 216 GLY A N 1
ATOM 1636 C CA . GLY A 1 216 ? 13.995 9.082 -15.641 1.00 93.00 216 GLY A CA 1
ATOM 1637 C C . GLY A 1 216 ? 15.326 9.060 -14.884 1.00 93.00 216 GLY A C 1
ATOM 1638 O O . GLY A 1 216 ? 16.322 9.531 -15.431 1.00 93.00 216 GLY A O 1
ATOM 1639 N N . GLU A 1 217 ? 15.379 8.479 -13.684 1.00 94.31 217 GLU A N 1
ATOM 1640 C CA . GLU A 1 217 ? 16.577 8.456 -12.843 1.00 94.31 217 GLU A CA 1
ATOM 1641 C C . GLU A 1 217 ? 17.413 7.180 -13.023 1.00 94.31 217 GLU A C 1
ATOM 1643 O O . GLU A 1 217 ? 16.927 6.118 -13.424 1.00 94.31 217 GLU A O 1
ATOM 1648 N N . GLU A 1 218 ? 18.695 7.284 -12.666 1.00 95.12 218 GLU A N 1
ATOM 1649 C CA . GLU A 1 218 ? 19.617 6.151 -12.578 1.00 95.12 218 GLU A CA 1
ATOM 1650 C C . GLU A 1 218 ? 19.336 5.321 -11.325 1.00 95.12 218 GLU A C 1
ATOM 1652 O O . GLU A 1 218 ? 19.467 5.796 -10.188 1.00 95.12 218 GLU A O 1
ATOM 1657 N N . VAL A 1 219 ? 19.001 4.047 -11.522 1.00 94.56 219 VAL A N 1
ATOM 1658 C CA . VAL A 1 219 ? 18.626 3.142 -10.438 1.00 94.56 219 VAL A CA 1
ATOM 1659 C C . VAL A 1 219 ? 19.486 1.886 -10.405 1.00 94.56 219 VAL A C 1
ATOM 1661 O O . VAL A 1 219 ? 20.120 1.475 -11.376 1.00 94.56 219 VAL A O 1
ATOM 1664 N N . GLU A 1 220 ? 19.503 1.256 -9.239 1.00 94.06 220 GLU A N 1
ATOM 1665 C CA . GLU A 1 220 ? 19.955 -0.118 -9.065 1.00 94.06 220 GLU A CA 1
ATOM 1666 C C . GLU A 1 220 ? 18.789 -0.933 -8.511 1.00 94.06 220 GLU A C 1
ATOM 1668 O O . GLU A 1 220 ? 18.191 -0.550 -7.501 1.00 94.06 220 GLU A O 1
ATOM 1673 N N . VAL A 1 221 ? 18.475 -2.050 -9.167 1.00 92.31 221 VAL A N 1
ATOM 1674 C CA . VAL A 1 221 ? 17.505 -3.029 -8.677 1.00 92.31 221 VAL A CA 1
ATOM 1675 C C . VAL A 1 221 ? 18.254 -4.236 -8.135 1.00 92.31 221 VAL A C 1
ATOM 1677 O O . VAL A 1 221 ? 19.136 -4.789 -8.800 1.00 92.31 221 VAL A O 1
ATOM 1680 N N . ARG A 1 222 ? 17.899 -4.639 -6.915 1.00 90.06 222 ARG A N 1
ATOM 1681 C CA . ARG A 1 222 ? 18.459 -5.800 -6.223 1.00 90.06 222 ARG A CA 1
ATOM 1682 C C . ARG A 1 222 ? 17.363 -6.829 -5.964 1.00 90.06 222 ARG A C 1
ATOM 1684 O O . ARG A 1 222 ? 16.354 -6.515 -5.344 1.00 90.06 222 ARG A O 1
ATOM 1691 N N . GLY A 1 223 ? 17.561 -8.049 -6.440 1.00 84.25 223 GLY A N 1
ATOM 1692 C CA . GLY A 1 223 ? 16.749 -9.227 -6.143 1.00 84.25 223 GLY A CA 1
ATOM 1693 C C . GLY A 1 223 ? 17.587 -10.304 -5.453 1.00 84.25 223 GLY A C 1
ATOM 1694 O O . GLY A 1 223 ? 18.696 -10.026 -5.006 1.00 84.25 223 GLY A O 1
ATOM 1695 N N . LEU A 1 224 ? 17.058 -11.530 -5.380 1.00 77.19 224 LEU A N 1
ATOM 1696 C CA . LEU A 1 224 ? 17.763 -12.669 -4.777 1.00 77.19 224 LEU A CA 1
ATOM 1697 C C . LEU A 1 224 ? 19.072 -12.976 -5.526 1.00 77.19 224 LEU A C 1
ATOM 1699 O O . LEU A 1 224 ? 20.133 -12.981 -4.914 1.00 77.19 224 LEU A O 1
ATOM 1703 N N . ASP A 1 225 ? 18.983 -13.097 -6.853 1.00 81.94 225 ASP A N 1
ATOM 1704 C CA . ASP A 1 225 ? 20.116 -13.378 -7.753 1.00 81.94 225 ASP A CA 1
ATOM 1705 C C . ASP A 1 225 ? 20.277 -12.305 -8.844 1.00 81.94 225 ASP A C 1
ATOM 1707 O O . ASP A 1 225 ? 21.014 -12.470 -9.814 1.00 81.94 225 ASP A O 1
ATOM 1711 N N . LEU A 1 226 ? 19.569 -11.181 -8.700 1.00 83.69 226 LEU A N 1
ATOM 1712 C CA . LEU A 1 226 ? 19.558 -10.094 -9.672 1.00 83.69 226 LEU A CA 1
ATOM 1713 C C . LEU A 1 226 ? 20.225 -8.854 -9.086 1.00 83.69 226 LEU A C 1
ATOM 1715 O O . LEU A 1 226 ? 19.809 -8.338 -8.050 1.00 83.69 226 LEU A O 1
ATOM 1719 N N . ARG A 1 227 ? 21.206 -8.314 -9.804 1.00 91.25 227 ARG A N 1
ATOM 1720 C CA . ARG A 1 227 ? 21.686 -6.951 -9.595 1.00 91.25 227 ARG A CA 1
ATOM 1721 C C . ARG A 1 227 ? 21.808 -6.272 -10.945 1.00 91.25 227 ARG A C 1
ATOM 1723 O O . ARG A 1 227 ? 22.754 -6.529 -11.681 1.00 91.25 227 ARG A O 1
ATOM 1730 N N . VAL A 1 228 ? 20.853 -5.404 -11.252 1.00 92.88 228 VAL A N 1
ATOM 1731 C CA . VAL A 1 228 ? 20.798 -4.694 -12.531 1.00 92.88 228 VAL A CA 1
ATOM 1732 C C . VAL A 1 228 ? 20.800 -3.192 -12.294 1.00 92.88 228 VAL A C 1
ATOM 1734 O O . VAL A 1 228 ? 20.208 -2.694 -11.334 1.00 92.88 228 VAL A O 1
ATOM 1737 N N . ARG A 1 229 ? 21.521 -2.478 -13.152 1.00 94.38 229 ARG A N 1
ATOM 1738 C CA . ARG A 1 229 ? 21.609 -1.021 -13.156 1.00 94.38 229 ARG A CA 1
ATOM 1739 C C . ARG A 1 229 ? 21.118 -0.506 -14.491 1.00 94.38 229 ARG A C 1
ATOM 1741 O O . ARG A 1 229 ? 21.323 -1.163 -15.506 1.00 94.38 229 ARG A O 1
ATOM 1748 N N . GLY A 1 230 ? 20.508 0.663 -14.456 1.00 95.00 230 GLY A N 1
ATOM 1749 C CA . GLY A 1 230 ? 20.060 1.352 -15.649 1.00 95.00 230 GLY A CA 1
ATOM 1750 C C . GLY A 1 230 ? 19.168 2.527 -15.298 1.00 95.00 230 GLY A C 1
ATOM 1751 O O . GLY A 1 230 ? 18.821 2.739 -14.130 1.00 95.00 230 GLY A O 1
ATOM 1752 N N . ARG A 1 231 ? 18.754 3.258 -16.325 1.00 96.44 231 ARG A N 1
ATOM 1753 C CA . ARG A 1 231 ? 17.774 4.331 -16.192 1.00 96.44 231 ARG A CA 1
ATOM 1754 C C . ARG A 1 231 ? 16.376 3.736 -16.111 1.00 96.44 231 ARG A C 1
ATOM 1756 O O . ARG A 1 231 ? 15.980 2.991 -17.005 1.00 96.44 231 ARG A O 1
ATOM 1763 N N . ALA A 1 232 ? 15.608 4.069 -15.078 1.00 96.19 232 ALA A N 1
ATOM 1764 C CA . ALA A 1 232 ? 14.221 3.625 -14.992 1.00 96.19 232 ALA A CA 1
ATOM 1765 C C . ALA A 1 232 ? 13.363 4.373 -16.018 1.00 96.19 232 ALA A C 1
ATOM 1767 O O . ALA A 1 232 ? 13.208 5.588 -15.939 1.00 96.19 232 ALA A O 1
ATOM 1768 N N . LEU A 1 233 ? 12.824 3.651 -16.997 1.00 94.31 233 LEU A N 1
ATOM 1769 C CA . LEU A 1 233 ? 12.028 4.230 -18.076 1.00 94.31 233 LEU A CA 1
ATOM 1770 C C . LEU A 1 233 ? 10.542 4.236 -17.752 1.00 94.31 233 LEU A C 1
ATOM 1772 O O . LEU A 1 233 ? 9.872 5.239 -17.982 1.00 94.31 233 LEU A O 1
ATOM 1776 N N . ASP A 1 234 ? 10.026 3.102 -17.279 1.00 93.62 234 ASP A N 1
ATOM 1777 C CA . ASP A 1 234 ? 8.590 2.911 -17.108 1.00 93.62 234 ASP A CA 1
ATOM 1778 C C . ASP A 1 234 ? 8.260 1.729 -16.186 1.00 93.62 234 ASP A C 1
ATOM 1780 O O . ASP A 1 234 ? 9.142 0.956 -15.812 1.00 93.62 234 ASP A O 1
ATOM 1784 N N . VAL A 1 235 ? 6.980 1.558 -15.870 1.00 92.50 235 VAL A N 1
ATOM 1785 C CA . VAL A 1 235 ? 6.388 0.291 -15.437 1.00 92.50 235 VAL A CA 1
ATOM 1786 C C . VAL A 1 235 ? 5.397 -0.164 -16.506 1.00 92.50 235 VAL A C 1
ATOM 1788 O O . VAL A 1 235 ? 4.528 0.605 -16.917 1.00 92.50 235 VAL A O 1
ATOM 1791 N N . ASP A 1 236 ? 5.546 -1.399 -16.981 1.00 90.31 236 ASP A N 1
ATOM 1792 C CA . ASP A 1 236 ? 4.671 -1.951 -18.018 1.00 90.31 236 ASP A CA 1
ATOM 1793 C C . ASP A 1 236 ? 3.317 -2.445 -17.471 1.00 90.31 236 ASP A C 1
ATOM 1795 O O . ASP A 1 236 ? 3.035 -2.379 -16.274 1.00 90.31 236 ASP A O 1
ATOM 1799 N N . GLU A 1 237 ? 2.458 -2.945 -18.363 1.00 86.94 237 GLU A N 1
ATOM 1800 C CA . GLU A 1 237 ? 1.109 -3.426 -18.030 1.00 86.94 237 GLU A CA 1
ATOM 1801 C C . GLU A 1 237 ? 1.074 -4.653 -17.107 1.00 86.94 237 GLU A C 1
ATOM 1803 O O . GLU A 1 237 ? 0.067 -4.901 -16.440 1.00 86.94 237 GLU A O 1
ATOM 1808 N N . ASP A 1 238 ? 2.173 -5.402 -17.018 1.00 85.94 238 ASP A N 1
ATOM 1809 C CA . ASP A 1 238 ? 2.324 -6.533 -16.097 1.00 85.94 238 ASP A CA 1
ATOM 1810 C C . ASP A 1 238 ? 2.902 -6.092 -14.744 1.00 85.94 238 ASP A C 1
ATOM 1812 O O . ASP A 1 238 ? 3.002 -6.879 -13.802 1.00 85.94 238 ASP A O 1
ATOM 1816 N N . GLY A 1 239 ? 3.281 -4.820 -14.634 1.00 87.31 239 GLY A N 1
ATOM 1817 C CA . GLY A 1 239 ? 3.867 -4.217 -13.453 1.00 87.31 239 GLY A CA 1
ATOM 1818 C C . GLY A 1 239 ? 5.372 -4.417 -13.301 1.00 87.31 239 GLY A C 1
ATOM 1819 O O . GLY A 1 239 ? 5.918 -4.156 -12.220 1.00 87.31 239 GLY A O 1
ATOM 1820 N N . ALA A 1 240 ? 6.058 -4.846 -14.363 1.00 91.94 240 ALA A N 1
ATOM 1821 C CA . ALA A 1 240 ? 7.509 -4.940 -14.374 1.00 91.94 240 ALA A CA 1
ATOM 1822 C C . ALA A 1 240 ? 8.141 -3.558 -14.587 1.00 91.94 240 ALA A C 1
ATOM 1824 O O . ALA A 1 240 ? 7.691 -2.769 -15.418 1.00 91.94 240 ALA A O 1
ATOM 1825 N N . LEU A 1 241 ? 9.216 -3.273 -13.850 1.00 93.88 241 LEU A N 1
ATOM 1826 C CA . LEU A 1 241 ? 10.012 -2.065 -14.049 1.00 93.88 241 LEU A CA 1
ATOM 1827 C C . LEU A 1 241 ? 10.855 -2.220 -15.319 1.00 93.88 241 LEU A C 1
ATOM 1829 O O . LEU A 1 241 ? 11.618 -3.177 -15.450 1.00 93.88 241 LEU A O 1
ATOM 1833 N N . VAL A 1 242 ? 10.740 -1.272 -16.241 1.00 96.00 242 VAL A N 1
ATOM 1834 C CA . VAL A 1 242 ? 11.498 -1.229 -17.491 1.00 96.00 242 VAL A CA 1
ATOM 1835 C C . VAL A 1 242 ? 12.719 -0.340 -17.297 1.00 96.00 242 VAL A C 1
ATOM 1837 O O . VAL A 1 242 ? 12.589 0.852 -17.016 1.00 96.00 242 VAL A O 1
ATOM 1840 N N . LEU A 1 243 ? 13.908 -0.914 -17.462 1.00 96.50 243 LEU A N 1
ATOM 1841 C CA . LEU A 1 243 ? 15.187 -0.210 -17.401 1.00 96.50 243 LEU A CA 1
ATOM 1842 C C . LEU A 1 243 ? 15.786 -0.045 -18.800 1.00 96.50 243 LEU A C 1
ATOM 1844 O O . LEU A 1 243 ? 15.657 -0.941 -19.631 1.00 96.50 243 LEU A O 1
ATOM 1848 N N . GLU A 1 244 ? 16.483 1.064 -19.035 1.00 97.12 244 GLU A N 1
ATOM 1849 C CA . GLU A 1 244 ? 17.464 1.204 -20.116 1.00 97.12 244 GLU A CA 1
ATOM 1850 C C . GLU A 1 244 ? 18.856 0.896 -19.565 1.00 97.12 244 GLU A C 1
ATOM 1852 O O . GLU A 1 244 ? 19.286 1.527 -18.598 1.00 97.12 244 GLU A O 1
ATOM 1857 N N . LEU A 1 245 ? 19.536 -0.084 -20.152 1.00 95.19 245 LEU A N 1
ATOM 1858 C CA . LEU A 1 245 ? 20.904 -0.458 -19.794 1.00 95.19 245 LEU A CA 1
ATOM 1859 C C . LEU A 1 245 ? 21.932 0.432 -20.517 1.00 95.19 245 LEU A C 1
ATOM 1861 O O . LEU A 1 245 ? 21.597 1.149 -21.458 1.00 95.19 245 LEU A O 1
ATOM 1865 N N . ASP A 1 246 ? 23.204 0.344 -20.114 1.00 91.94 246 ASP A N 1
ATOM 1866 C CA . ASP A 1 246 ? 24.307 1.142 -20.682 1.00 91.94 246 ASP A CA 1
ATOM 1867 C C . ASP A 1 246 ? 24.497 0.950 -22.204 1.00 91.94 246 ASP A C 1
ATOM 1869 O O . ASP A 1 246 ? 25.016 1.834 -22.885 1.00 91.94 246 ASP A O 1
ATOM 1873 N N . ASP A 1 247 ? 24.101 -0.205 -22.747 1.00 92.25 247 ASP A N 1
ATOM 1874 C CA . ASP A 1 247 ? 24.149 -0.526 -24.180 1.00 92.25 247 ASP A CA 1
ATOM 1875 C C . ASP A 1 247 ? 22.886 -0.086 -24.950 1.00 92.25 247 ASP A C 1
ATOM 1877 O O . ASP A 1 247 ? 22.771 -0.329 -26.152 1.00 92.25 247 ASP A O 1
ATOM 1881 N N . GLY A 1 248 ? 21.944 0.573 -24.267 1.00 92.38 248 GLY A N 1
ATOM 1882 C CA . GLY A 1 248 ? 20.655 1.005 -24.802 1.00 92.38 248 GLY A CA 1
ATOM 1883 C C . GLY A 1 248 ? 19.586 -0.092 -24.838 1.00 92.38 248 GLY A C 1
ATOM 1884 O O . GLY A 1 248 ? 18.460 0.177 -25.269 1.00 92.38 248 GLY A O 1
ATOM 1885 N N . ALA A 1 249 ? 19.887 -1.318 -24.396 1.00 95.00 249 ALA A N 1
ATOM 1886 C CA . ALA A 1 249 ? 18.900 -2.388 -24.333 1.00 95.00 249 ALA A CA 1
ATOM 1887 C C . ALA A 1 249 ? 17.842 -2.106 -23.257 1.00 95.00 249 ALA A C 1
ATOM 1889 O O . ALA A 1 249 ? 18.122 -1.533 -22.201 1.00 95.00 249 ALA A O 1
ATOM 1890 N N . ARG A 1 250 ? 16.608 -2.556 -23.510 1.00 96.06 250 ARG A N 1
ATOM 1891 C CA . ARG A 1 250 ? 15.532 -2.522 -22.514 1.00 96.06 250 ARG A CA 1
ATOM 1892 C C . ARG A 1 250 ? 15.514 -3.815 -21.718 1.00 96.06 250 ARG A C 1
ATOM 1894 O O . ARG A 1 250 ? 15.464 -4.896 -22.300 1.00 96.06 250 ARG A O 1
ATOM 1901 N N . TYR A 1 251 ? 15.479 -3.699 -20.397 1.00 94.62 251 TYR A N 1
ATOM 1902 C CA . TYR A 1 251 ? 15.422 -4.837 -19.487 1.00 94.62 251 TYR A CA 1
ATOM 1903 C C . TYR A 1 251 ? 14.193 -4.746 -18.581 1.00 94.62 251 TYR A C 1
ATOM 1905 O O . TYR A 1 251 ? 13.970 -3.725 -17.934 1.00 94.62 251 TYR A O 1
ATOM 1913 N N . ARG A 1 252 ? 13.389 -5.814 -18.539 1.00 94.38 252 ARG A N 1
ATOM 1914 C CA . ARG A 1 252 ? 12.184 -5.902 -17.698 1.00 94.38 252 ARG A CA 1
ATOM 1915 C C . ARG A 1 252 ? 12.524 -6.575 -16.374 1.00 94.38 252 ARG A C 1
ATOM 1917 O O . ARG A 1 252 ? 12.979 -7.716 -16.359 1.00 94.38 252 ARG A O 1
ATOM 1924 N N . VAL A 1 253 ? 12.253 -5.895 -15.264 1.00 91.56 253 VAL A N 1
ATOM 1925 C CA . VAL A 1 253 ? 12.455 -6.420 -13.912 1.00 91.56 253 VAL A CA 1
ATOM 1926 C C . VAL A 1 253 ? 11.109 -6.694 -13.253 1.00 91.56 253 VAL A C 1
ATOM 1928 O O . VAL A 1 253 ? 10.373 -5.777 -12.904 1.00 91.56 253 VAL A O 1
ATOM 1931 N N . ILE A 1 254 ? 10.797 -7.975 -13.060 1.00 86.56 254 ILE A N 1
ATOM 1932 C CA . ILE A 1 254 ? 9.509 -8.426 -12.506 1.00 86.56 254 ILE A CA 1
ATOM 1933 C C . ILE A 1 254 ? 9.497 -8.319 -10.972 1.00 86.56 254 ILE A C 1
ATOM 1935 O O . ILE A 1 254 ? 8.462 -8.086 -10.351 1.00 86.56 254 ILE A O 1
ATOM 1939 N N . SER A 1 255 ? 10.656 -8.485 -10.327 1.00 85.00 255 SER A N 1
ATOM 1940 C CA . SER A 1 255 ? 10.762 -8.416 -8.870 1.00 85.00 255 SER A CA 1
ATOM 1941 C C . SER A 1 255 ? 12.134 -7.934 -8.403 1.00 85.00 255 SER A C 1
ATOM 1943 O O . SER A 1 255 ? 13.153 -8.187 -9.040 1.00 85.00 255 SER A O 1
ATOM 1945 N N . GLY A 1 256 ? 12.144 -7.218 -7.281 1.00 84.94 256 GLY A N 1
ATOM 1946 C CA . GLY A 1 256 ? 13.346 -6.702 -6.638 1.00 84.94 256 GLY A CA 1
ATOM 1947 C C . GLY A 1 256 ? 13.020 -5.514 -5.737 1.00 84.94 256 GLY A C 1
ATOM 1948 O O . GLY A 1 256 ? 11.861 -5.116 -5.621 1.00 84.94 256 GLY A O 1
ATOM 1949 N N . ASP A 1 257 ? 14.052 -4.959 -5.118 1.00 84.94 257 ASP A N 1
ATOM 1950 C CA . ASP A 1 257 ? 14.039 -3.667 -4.444 1.00 84.94 257 ASP A CA 1
ATOM 1951 C C . ASP A 1 257 ? 14.827 -2.660 -5.287 1.00 84.94 257 ASP A C 1
ATOM 1953 O O . ASP A 1 257 ? 15.974 -2.917 -5.658 1.00 84.94 257 ASP A O 1
ATOM 1957 N N . VAL A 1 258 ? 14.227 -1.505 -5.572 1.00 87.88 258 VAL A N 1
ATOM 1958 C CA . VAL A 1 258 ? 14.881 -0.416 -6.309 1.00 87.88 258 VAL A CA 1
ATOM 1959 C C . VAL A 1 258 ? 15.501 0.605 -5.353 1.00 87.88 258 VAL A C 1
ATOM 1961 O O . VAL A 1 258 ? 14.962 0.896 -4.280 1.00 87.88 258 VAL A O 1
ATOM 1964 N N . SER A 1 259 ? 16.628 1.189 -5.741 1.00 86.94 259 SER A N 1
ATOM 1965 C CA . SER A 1 259 ? 17.231 2.342 -5.066 1.00 86.94 259 SER A CA 1
ATOM 1966 C C . SER A 1 259 ? 17.783 3.333 -6.083 1.00 86.94 259 SER A C 1
ATOM 1968 O O . SER A 1 259 ? 18.380 2.914 -7.075 1.00 86.94 259 SER A O 1
ATOM 1970 N N . LEU A 1 260 ? 17.607 4.631 -5.815 1.00 85.00 260 LEU A N 1
ATOM 1971 C CA . LEU A 1 260 ? 18.271 5.695 -6.569 1.00 85.00 260 LEU A CA 1
ATOM 1972 C C . LEU A 1 260 ? 19.784 5.589 -6.373 1.00 85.00 260 LEU A C 1
ATOM 1974 O O . LEU A 1 260 ? 20.254 5.354 -5.255 1.00 85.00 260 LEU A O 1
ATOM 1978 N N . ARG A 1 261 ? 20.553 5.793 -7.441 1.00 76.94 261 ARG A N 1
ATOM 1979 C CA . ARG A 1 261 ? 22.011 5.888 -7.338 1.00 76.94 261 ARG A CA 1
ATOM 1980 C C . ARG A 1 261 ? 22.410 7.296 -6.929 1.00 76.94 261 ARG A C 1
ATOM 1982 O O . ARG A 1 261 ? 21.902 8.282 -7.458 1.00 76.94 261 ARG A O 1
ATOM 1989 N N . SER A 1 262 ? 23.363 7.411 -6.006 1.00 59.62 262 SER A N 1
ATOM 1990 C CA . SER A 1 262 ? 23.942 8.718 -5.720 1.00 59.62 262 SER A CA 1
ATOM 1991 C C . SER A 1 262 ? 24.868 9.124 -6.869 1.00 59.62 262 SER A C 1
ATOM 1993 O O . SER A 1 262 ? 25.529 8.285 -7.485 1.00 59.62 262 SER A O 1
ATOM 1995 N N . ARG A 1 263 ? 25.005 10.432 -7.117 1.00 50.59 263 ARG A N 1
ATOM 1996 C CA . ARG A 1 263 ? 25.970 10.961 -8.098 1.00 50.59 263 ARG A CA 1
ATOM 1997 C C . ARG A 1 263 ? 27.422 10.517 -7.846 1.00 50.59 263 ARG A C 1
ATOM 1999 O O . ARG A 1 263 ? 28.228 10.580 -8.766 1.00 50.59 263 ARG A O 1
ATOM 2006 N N . ARG A 1 264 ? 27.764 10.057 -6.634 1.00 44.72 264 ARG A N 1
ATOM 2007 C CA . ARG A 1 264 ? 29.099 9.521 -6.306 1.00 44.72 264 ARG A CA 1
ATOM 2008 C C . ARG A 1 264 ? 29.319 8.094 -6.820 1.00 44.72 264 ARG A C 1
ATOM 2010 O O . ARG A 1 264 ? 30.459 7.724 -7.072 1.00 44.72 264 ARG A O 1
ATOM 2017 N N . ASP A 1 265 ? 28.255 7.326 -7.046 1.00 48.62 265 ASP A N 1
ATOM 2018 C CA . ASP A 1 265 ? 28.339 5.925 -7.483 1.00 48.62 265 ASP A CA 1
ATOM 2019 C C . ASP A 1 265 ? 28.500 5.775 -9.000 1.00 48.62 265 ASP A C 1
ATOM 2021 O O . ASP A 1 265 ? 28.778 4.679 -9.488 1.00 48.62 265 ASP A O 1
ATOM 2025 N N . LEU A 1 266 ? 28.327 6.859 -9.762 1.00 52.41 266 LEU A N 1
ATOM 2026 C CA . LEU A 1 266 ? 28.426 6.892 -11.227 1.00 52.41 266 LEU A CA 1
ATOM 2027 C C . LEU A 1 266 ? 29.872 6.746 -11.745 1.00 52.41 266 LEU A C 1
ATOM 2029 O O . LEU A 1 266 ? 30.069 6.574 -12.942 1.00 52.41 266 LEU A O 1
ATOM 2033 N N . GLY A 1 267 ? 30.879 6.768 -10.861 1.00 41.84 267 GLY A N 1
ATOM 2034 C CA . GLY A 1 267 ? 32.298 6.603 -11.211 1.00 41.84 267 GLY A CA 1
ATOM 2035 C C . GLY A 1 267 ? 32.848 5.170 -11.129 1.00 41.84 267 GLY A C 1
ATOM 2036 O O . GLY A 1 267 ? 34.032 4.968 -11.381 1.00 41.84 267 GLY A O 1
ATOM 2037 N N . GLY A 1 268 ? 32.033 4.178 -10.746 1.00 41.34 268 GLY A N 1
ATOM 2038 C CA . GLY A 1 268 ? 32.481 2.799 -10.508 1.00 41.34 268 GLY A CA 1
ATOM 2039 C C . GLY A 1 268 ? 31.904 1.789 -11.497 1.00 41.34 268 GLY A C 1
ATOM 2040 O O . GLY A 1 268 ? 30.929 1.099 -11.185 1.00 41.34 268 GLY A O 1
ATOM 2041 N N . THR A 1 269 ? 32.506 1.668 -12.679 1.00 35.47 269 THR A N 1
ATOM 2042 C CA . THR A 1 269 ? 32.180 0.621 -13.657 1.00 35.47 269 THR A CA 1
ATOM 2043 C C . THR A 1 269 ? 32.708 -0.724 -13.155 1.00 35.47 269 THR A C 1
ATOM 2045 O O . THR A 1 269 ? 33.909 -0.973 -13.151 1.00 35.47 269 THR A O 1
ATOM 2048 N N . THR A 1 270 ? 31.821 -1.621 -12.728 1.00 38.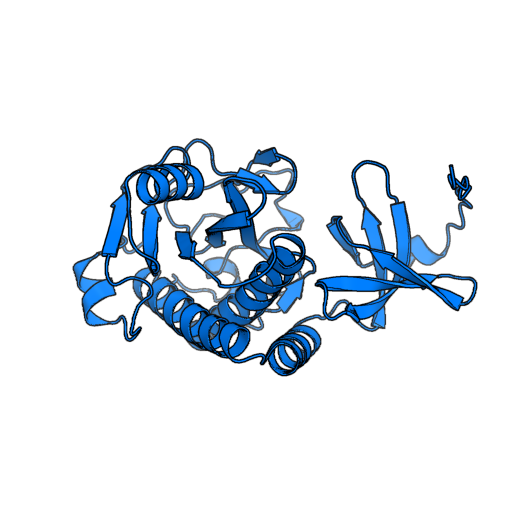41 270 THR A N 1
ATOM 2049 C CA . THR A 1 270 ? 32.140 -3.048 -12.554 1.00 38.41 270 THR A CA 1
ATOM 2050 C C . THR A 1 270 ? 31.217 -3.840 -13.468 1.00 38.41 270 THR A C 1
ATOM 2052 O O . THR A 1 270 ? 30.019 -3.939 -13.223 1.00 38.41 270 THR A O 1
ATOM 2055 N N . ARG A 1 271 ? 31.783 -4.356 -14.567 1.00 36.22 271 ARG A N 1
ATOM 2056 C CA . ARG A 1 271 ? 31.123 -5.287 -15.489 1.00 36.22 271 ARG A CA 1
ATOM 2057 C C . ARG A 1 271 ? 30.897 -6.615 -14.759 1.00 36.22 271 ARG A C 1
ATOM 2059 O O . ARG A 1 271 ? 31.844 -7.376 -14.580 1.00 36.22 271 ARG A O 1
ATOM 2066 N N . GLY A 1 272 ? 29.670 -6.877 -14.317 1.00 34.28 272 GLY A N 1
ATOM 2067 C CA . GLY A 1 272 ? 29.225 -8.221 -13.948 1.00 34.28 272 GLY A CA 1
ATOM 2068 C C . GLY A 1 272 ? 28.768 -8.953 -15.207 1.00 34.28 272 GLY A C 1
ATOM 2069 O O . GLY A 1 272 ? 27.997 -8.391 -15.979 1.00 34.28 272 GLY A O 1
ATOM 2070 N N . ARG A 1 273 ? 29.291 -10.162 -15.445 1.00 31.39 273 ARG A N 1
ATOM 2071 C CA . ARG A 1 273 ? 28.881 -11.030 -16.558 1.00 31.39 273 ARG A CA 1
ATOM 2072 C C . ARG A 1 273 ? 27.378 -11.294 -16.495 1.00 31.39 273 ARG A C 1
ATOM 2074 O O . ARG A 1 273 ? 26.869 -11.695 -15.453 1.00 31.39 273 ARG A O 1
ATOM 2081 N N . VAL A 1 274 ? 26.713 -11.098 -17.626 1.00 35.69 274 VAL A N 1
ATOM 2082 C CA . VAL A 1 274 ? 25.421 -11.710 -17.927 1.00 35.69 274 VAL A CA 1
ATOM 2083 C C . VAL A 1 274 ? 25.765 -13.107 -18.433 1.00 35.69 274 VAL A C 1
ATOM 2085 O O . VAL A 1 274 ? 26.256 -13.236 -19.551 1.00 35.69 274 VAL A O 1
ATOM 2088 N N . ASP A 1 275 ? 25.621 -14.127 -17.590 1.00 32.12 275 ASP A N 1
ATOM 2089 C CA . ASP A 1 275 ? 25.649 -15.505 -18.076 1.00 32.12 275 ASP A CA 1
ATOM 2090 C C . ASP A 1 275 ? 24.249 -15.832 -18.607 1.00 32.12 275 ASP A C 1
ATOM 2092 O O . ASP A 1 275 ? 23.247 -15.769 -17.892 1.00 32.12 275 ASP A O 1
ATOM 2096 N N . GLU A 1 276 ? 24.203 -16.108 -19.907 1.00 36.22 276 GLU A N 1
ATOM 2097 C CA . GLU A 1 276 ? 23.054 -16.644 -20.621 1.00 36.22 276 GLU A CA 1
ATOM 2098 C C . GLU A 1 276 ? 22.648 -17.991 -20.011 1.00 36.22 276 GLU A C 1
ATOM 2100 O O . GLU A 1 276 ? 23.456 -18.914 -19.917 1.00 36.22 276 GLU A O 1
ATOM 2105 N N . ALA A 1 277 ? 21.374 -18.133 -19.652 1.00 30.73 277 ALA A N 1
ATOM 2106 C CA . ALA A 1 277 ? 20.752 -19.435 -19.467 1.00 30.73 277 ALA A CA 1
ATOM 2107 C C . ALA A 1 277 ? 19.478 -19.482 -20.316 1.00 30.73 277 ALA A C 1
ATOM 2109 O O . ALA A 1 277 ? 18.389 -19.119 -19.874 1.00 30.73 277 ALA A O 1
ATOM 2110 N N . VAL A 1 278 ? 19.659 -19.893 -21.573 1.00 34.19 278 VAL A N 1
ATOM 2111 C CA . VAL A 1 278 ? 18.617 -20.497 -22.404 1.00 34.19 278 VAL A CA 1
ATOM 2112 C C . VAL A 1 278 ? 18.907 -21.995 -22.420 1.00 34.19 278 VAL A C 1
ATOM 2114 O O . VAL A 1 278 ? 19.973 -22.415 -22.873 1.00 34.19 278 VAL A O 1
ATOM 2117 N N . GLY A 1 279 ? 17.962 -22.769 -21.894 1.00 30.02 279 GLY A N 1
ATOM 2118 C CA . GLY A 1 279 ? 17.955 -24.228 -21.831 1.00 30.02 279 GLY A CA 1
ATOM 2119 C C . GLY A 1 279 ? 16.730 -24.703 -21.076 1.00 30.02 279 GLY A C 1
ATOM 2120 O O . GLY A 1 279 ? 16.704 -24.477 -19.849 1.00 30.02 279 GLY A O 1
#

Nearest PDB structures (foldseek):
  6ndl-assembly1_A  TM=9.235E-01  e=8.030E-27  Staphylococcus aureus
  6apw-assembly1_A  TM=9.199E-01  e=1.559E-26  Staphylococcus aureus
  8eni-assembly1_A-2  TM=9.204E-01  e=1.984E-26  Staphylococcus aureus subsp. aureus Mu50
  6aqq-assembly1_A  TM=8.581E-01  e=2.328E-24  Staphylococcus aureus
  3v8j-assembly1_A  TM=8.698E-01  e=6.820E-23  Staphylococcus aureus A9781

Solvent-accessible surface area (backbone atoms only — not comparable to full-atom values): 15292 Å² total; per-residue (Å²): 135,83,77,82,45,71,69,61,31,61,75,65,48,82,54,94,50,48,53,80,44,67,49,79,35,77,64,34,57,26,38,49,59,53,40,53,52,41,46,75,72,64,51,56,66,21,33,26,24,36,28,40,23,31,83,56,25,69,41,71,97,80,36,78,34,92,34,58,64,45,35,46,38,30,14,37,33,42,63,69,97,56,60,67,81,49,50,48,45,54,38,48,39,43,40,42,16,45,28,52,22,47,26,72,72,62,72,43,72,43,29,40,41,68,69,37,34,31,23,46,92,87,14,36,29,32,45,52,38,74,46,81,42,70,55,97,85,39,54,62,37,35,38,43,24,41,42,33,34,30,55,44,59,74,87,74,46,58,80,94,44,46,86,54,41,46,28,46,20,73,74,68,72,46,87,61,60,58,42,61,48,50,35,36,31,40,42,32,37,46,54,42,51,51,38,46,75,75,66,37,51,66,61,49,48,54,51,39,57,77,30,26,84,58,55,77,33,54,33,38,38,42,42,97,92,44,78,49,63,27,32,28,67,49,66,50,93,62,51,24,41,31,25,34,32,96,88,68,49,79,44,78,41,78,71,51,48,64,42,80,59,56,86,79,61,77,79,66,91,74,90,73,83,83,78,88,83,87,131

pLDDT: mean 90.32, std 14.92, range [30.02, 98.94]

Sequence (279 aa):
MKELSLDEIRARLRTARLGHVIHLMEEASSTNEVAKGLAHAGAEEGCVVVAERQRQGRGRLGRRWHSPAGGLWFSVILRPEMDAREAPRLTLTAAVAIANAIRGALGLQAEVKWPNDILVRGRKVCGILTETVLKGGELCFVVLGIGINANIDKGELPGDVGESAATLREASGEEVDRNTLLCRCLEQLEAHYAMLGEGGINSILEEWRRLAPLLGEEVEVRGLDLRVRGRALDVDEDGALVLELDDGARYRVISGDVSLRSRRDLGGTTRGRVDEAVG

Radius of gyration: 18.81 Å; Cα contacts (8 Å, |Δi|>4): 574; chains: 1; bounding box: 52×44×45 Å

InterPro domains:
  IPR003142 Biotin protein ligase, C-terminal [PF02237] (215-261)
  IPR004143 Biotinyl protein ligase (BPL) and lipoyl protein ligase (LPL), catalytic domain [PF03099] (28-149)
  IPR004143 Biotinyl protein ligase (BPL) and lipoyl protein ligase (LPL), catalytic domain [PS51733] (7-197)
  IPR004408 Biotin--acetyl-CoA-carboxylase ligase [TIGR00121] (22-261)
  IPR004408 Biotin--acetyl-CoA-carboxylase ligase [cd16442] (22-196)
  IPR008988 Transcriptional repressor, C-terminal [SSF50037] (216-261)
  IPR045864 Class II Aminoacyl-tRNA synthetase/Biotinyl protein ligase (BPL) and lipoyl protein ligase (LPL) [G3DSA:3.30.930.10] (5-212)
  IPR045864 Class II Aminoacyl-tRNA synthetase/Biotinyl protein ligase (BPL) and lipoyl protein ligase (LPL) [SSF55681] (8-211)

Organism: NCBI:txid1685127

Foldseek 3Di:
DDDADLVLLVVQFDDPAAVPAEAEEQEELAQLVVLVVVVVVPDDFNHKYWYQFHPQDAAPPGDGDHGHGQKTKMKGKHAAPDAPLLQLLLQLLLQLQLQVLLCVQQVFLWFDFPPHFIDTPQATFKGWDKDFDDDPNGTGIIMIIMIGQEGDDLVSPPPVRSVRHDHSCVRRVHHGPSSSSVSSSRVSSNVSVVCVSVVNSVVSQVSNVVRHPQAQAWKWWDDPPDTDTARFHGQDSSRWTWGQHPVRDIDTHNDTGMDGDDPVCVPDDDDDDPDDDDD